Protein AF-A0A915N7Y7-F1 (afdb_monomer)

Sequence (225 aa):
VVFRNGDGALQLLPTLVDIVPEARLNLAIYHLKKNDTDAAFVLMKNIEPQSTYEYLLKAITFCIKGIEENSQDLLNAAAGFFKIVGESPAECDTIIGRQSMASAHFLRKQFDEVLVYLDSIRMELGVVFERLFQDVIFLEDYLIAAKAFDEMEKRENRINNQQNYNYSKPKCAACIGVVKMFTADKCSLDELREAMRILERDKSSEAREAIKTINKWAMEVNVYF

pLDDT: mean 73.89, std 15.68, range [34.69, 95.88]

InterPro domains:
  IPR030511 Tetratricopeptide repeat protein 26 [PTHR14781] (1-123)

Secondary structure (DSSP, 8-state):
---STTTTHHHHHHHHTTT-HHHHHHHHHHHHHTT-HHHHHHHHHT----SHHHHHHHHHHHHHHHHHTT-HHHHHHHHHHHHHHHH-TTTTTSHHHHHHHHHHHHHTT-HHHHHHHHHHTGGGHHHHHHHHHHHT-SS--HHHHHHHHHHHHHHHHHHT-S----THHHHHHHHHHHHHHHHTT-S-HHHHHHHHHHHHH--SHHHHHHHHHHHHHHHHTT---

Structure (mmCIF, N/CA/C/O backbone):
data_AF-A0A915N7Y7-F1
#
_entry.id   AF-A0A915N7Y7-F1
#
loop_
_atom_site.group_PDB
_atom_site.id
_atom_site.type_symbol
_atom_site.label_atom_id
_atom_site.label_alt_id
_atom_site.label_comp_id
_atom_site.label_asym_id
_atom_site.label_entity_id
_atom_site.label_seq_id
_atom_site.pdbx_PDB_ins_code
_atom_site.Cartn_x
_atom_site.Cartn_y
_atom_site.Cartn_z
_atom_site.occupancy
_atom_site.B_iso_or_equiv
_atom_site.auth_seq_id
_atom_site.auth_comp_id
_atom_site.auth_asym_id
_atom_site.auth_atom_id
_atom_site.pdbx_PDB_model_num
ATOM 1 N N . VAL A 1 1 ? -18.376 12.768 -23.730 1.00 38.03 1 VAL A N 1
ATOM 2 C CA . VAL A 1 1 ? -18.818 11.358 -23.609 1.00 38.03 1 VAL A CA 1
ATOM 3 C C . VAL A 1 1 ? -17.643 10.469 -23.982 1.00 38.03 1 VAL A C 1
ATOM 5 O O . VAL A 1 1 ? -17.497 10.140 -25.146 1.00 38.03 1 VAL A O 1
ATOM 8 N N . VAL A 1 2 ? -16.744 10.182 -23.038 1.00 39.09 2 VAL A N 1
ATOM 9 C CA . VAL A 1 2 ? -15.564 9.330 -23.261 1.00 39.09 2 VAL A CA 1
ATOM 10 C C . VAL A 1 2 ? -15.329 8.564 -21.952 1.00 39.09 2 VAL A C 1
ATOM 12 O O . VAL A 1 2 ? -15.013 9.169 -20.935 1.00 39.09 2 VAL A O 1
ATOM 15 N N . PHE A 1 3 ? -15.627 7.262 -21.998 1.00 45.28 3 PHE A N 1
ATOM 16 C CA . PHE A 1 3 ? -15.502 6.228 -20.956 1.00 45.28 3 PHE A CA 1
ATOM 17 C C . PHE A 1 3 ? -16.332 6.408 -19.670 1.00 45.28 3 PHE A C 1
ATOM 19 O O . PHE A 1 3 ? -15.864 6.903 -18.650 1.00 45.28 3 PHE A O 1
ATOM 26 N N . ARG A 1 4 ? -17.567 5.884 -19.676 1.00 44.09 4 ARG A N 1
ATOM 27 C CA . ARG A 1 4 ? -18.253 5.509 -18.427 1.00 44.09 4 ARG A CA 1
ATOM 28 C C . ARG A 1 4 ? -17.423 4.415 -17.738 1.00 44.09 4 ARG A C 1
ATOM 30 O O . ARG A 1 4 ? -17.229 3.359 -18.327 1.00 44.09 4 ARG A O 1
ATOM 37 N N . ASN A 1 5 ? -16.909 4.690 -16.538 1.00 52.25 5 ASN A N 1
ATOM 38 C CA . ASN A 1 5 ? -16.258 3.733 -15.624 1.00 52.25 5 ASN A CA 1
ATOM 39 C C . ASN A 1 5 ? -15.131 2.849 -16.201 1.00 52.25 5 ASN A C 1
ATOM 41 O O . ASN A 1 5 ? -14.826 1.798 -15.639 1.00 52.25 5 ASN A O 1
ATOM 45 N N . GLY A 1 6 ? -14.483 3.275 -17.290 1.00 57.66 6 GLY A N 1
ATOM 46 C CA . GLY A 1 6 ? -13.366 2.545 -17.895 1.00 57.66 6 GLY A CA 1
ATOM 47 C C . GLY A 1 6 ? -13.753 1.295 -18.694 1.00 57.66 6 GLY A C 1
ATOM 48 O O . GLY A 1 6 ? -12.859 0.635 -19.201 1.00 57.66 6 GLY A O 1
ATOM 49 N N . ASP A 1 7 ? -15.037 0.978 -18.886 1.00 61.03 7 ASP A N 1
ATOM 50 C CA . ASP A 1 7 ? -15.458 -0.271 -19.559 1.00 61.03 7 ASP A CA 1
ATOM 51 C C . ASP A 1 7 ? -15.037 -0.342 -21.041 1.00 61.03 7 ASP A C 1
ATOM 53 O O . ASP A 1 7 ? -14.861 -1.421 -21.603 1.00 61.03 7 ASP A O 1
ATOM 57 N N . GLY A 1 8 ? -14.795 0.807 -21.681 1.00 60.31 8 GLY A N 1
ATOM 58 C CA . GLY A 1 8 ? -14.217 0.857 -23.029 1.00 60.31 8 GLY A CA 1
ATOM 59 C C . GLY A 1 8 ? -12.718 0.532 -23.083 1.00 60.31 8 GLY A C 1
ATOM 60 O O . GLY A 1 8 ? -12.195 0.290 -24.166 1.00 60.31 8 GLY A O 1
ATOM 61 N N . ALA A 1 9 ? -12.020 0.492 -21.942 1.00 61.56 9 ALA A N 1
ATOM 62 C CA . ALA A 1 9 ? -10.594 0.179 -21.886 1.00 61.56 9 ALA A CA 1
ATOM 63 C C . ALA A 1 9 ? -10.310 -1.261 -22.341 1.00 61.56 9 ALA A C 1
ATOM 65 O O . ALA A 1 9 ? -9.345 -1.492 -23.065 1.00 61.56 9 ALA A O 1
ATOM 66 N N . LEU A 1 10 ? -11.197 -2.208 -22.015 1.00 70.62 10 LEU A N 1
ATOM 67 C CA . LEU A 1 10 ? -11.081 -3.615 -22.420 1.00 70.62 10 LEU A CA 1
ATOM 68 C C . LEU A 1 10 ? -11.260 -3.838 -23.929 1.00 70.62 10 LEU A C 1
ATOM 70 O O . LEU A 1 10 ? -10.835 -4.865 -24.445 1.00 70.62 10 LEU A O 1
ATOM 74 N N . GLN A 1 11 ? -11.852 -2.884 -24.653 1.00 72.69 11 GLN A N 1
ATOM 75 C CA . GLN A 1 11 ? -12.000 -2.980 -26.110 1.00 72.69 11 GLN A CA 1
ATOM 76 C C . GLN A 1 11 ? -10.703 -2.637 -26.852 1.00 72.69 11 GLN A C 1
ATOM 78 O O . GLN A 1 11 ? -10.534 -3.049 -27.996 1.00 72.69 11 GLN A O 1
ATOM 83 N N . LEU A 1 12 ? -9.801 -1.878 -26.216 1.00 70.38 12 LEU A N 1
ATOM 84 C CA . LEU A 1 12 ? -8.624 -1.308 -26.870 1.00 70.38 12 LEU A CA 1
ATOM 85 C C . LEU A 1 12 ? -7.315 -1.764 -26.221 1.00 70.38 12 LEU A C 1
ATOM 87 O O . LEU A 1 12 ? -6.434 -2.269 -26.915 1.00 70.38 12 LEU A O 1
ATOM 91 N N . LEU A 1 13 ? -7.182 -1.613 -24.900 1.00 72.75 13 LEU A N 1
ATOM 92 C CA . LEU A 1 13 ? -5.916 -1.827 -24.198 1.00 72.75 13 LEU A CA 1
ATOM 93 C C . LEU A 1 13 ? -5.336 -3.232 -24.396 1.00 72.75 13 LEU A C 1
ATOM 95 O O . LEU A 1 13 ? -4.146 -3.284 -24.689 1.00 72.75 13 LEU A O 1
ATOM 99 N N . PRO A 1 14 ? -6.111 -4.341 -24.345 1.00 77.81 14 PRO A N 1
ATOM 100 C CA . PRO A 1 14 ? -5.559 -5.680 -24.565 1.00 77.81 14 PRO A CA 1
ATOM 101 C C . PRO A 1 14 ? -4.824 -5.827 -25.902 1.00 77.81 14 PRO A C 1
ATOM 103 O O . PRO A 1 14 ? -3.785 -6.473 -25.962 1.00 77.81 14 PRO A O 1
ATOM 106 N N . THR A 1 15 ? -5.315 -5.175 -26.961 1.00 78.25 15 THR A N 1
ATOM 107 C CA . THR A 1 15 ? -4.684 -5.226 -28.294 1.00 78.25 15 THR A CA 1
ATOM 108 C C . THR A 1 15 ? -3.407 -4.391 -28.397 1.00 78.25 15 THR A C 1
ATOM 110 O O . THR A 1 15 ? -2.626 -4.576 -29.325 1.00 78.25 15 THR A O 1
ATOM 113 N N . LEU A 1 16 ? -3.184 -3.479 -27.446 1.00 75.62 16 LEU A N 1
ATOM 114 C CA . LEU A 1 16 ? -2.050 -2.558 -27.429 1.00 75.62 16 LEU A CA 1
ATOM 115 C C . LEU A 1 16 ? -0.957 -2.964 -26.430 1.00 75.62 16 LEU A C 1
ATOM 117 O O . LEU A 1 16 ? 0.114 -2.368 -26.463 1.00 75.62 16 LEU A O 1
ATOM 121 N N . VAL A 1 17 ? -1.196 -3.964 -25.570 1.00 75.56 17 VAL A N 1
ATOM 122 C CA . VAL A 1 17 ? -0.272 -4.393 -24.496 1.00 75.56 17 VAL A CA 1
ATOM 123 C C . VAL A 1 17 ? 1.130 -4.741 -25.007 1.00 75.56 17 VAL A C 1
ATOM 125 O O . VAL A 1 17 ? 2.106 -4.486 -24.303 1.00 75.56 17 VAL A O 1
ATOM 128 N N . ASP A 1 18 ? 1.234 -5.301 -26.213 1.00 74.62 18 ASP A N 1
ATOM 129 C CA . ASP A 1 18 ? 2.511 -5.694 -26.830 1.00 74.62 18 ASP A CA 1
ATOM 130 C C . ASP A 1 18 ? 3.029 -4.670 -27.852 1.00 74.62 18 ASP A C 1
ATOM 132 O O . ASP A 1 18 ? 4.076 -4.869 -28.464 1.00 74.62 18 ASP A O 1
ATOM 136 N N . ILE A 1 19 ? 2.298 -3.567 -28.037 1.00 73.12 19 ILE A N 1
ATOM 137 C CA . ILE A 1 19 ? 2.634 -2.492 -28.979 1.00 73.12 19 ILE A CA 1
ATOM 138 C C . ILE A 1 19 ? 3.151 -1.264 -28.225 1.00 73.12 19 ILE A C 1
ATOM 140 O O . ILE A 1 19 ? 4.111 -0.632 -28.658 1.00 73.12 19 ILE A O 1
ATOM 144 N N . VAL A 1 20 ? 2.511 -0.920 -27.103 1.00 73.19 20 VAL A N 1
ATOM 145 C CA . VAL A 1 20 ? 2.774 0.290 -26.320 1.00 73.19 20 VAL A CA 1
ATOM 146 C C . VAL A 1 20 ? 2.865 -0.088 -24.834 1.00 73.19 20 VAL A C 1
ATOM 148 O O . VAL A 1 20 ? 1.857 -0.525 -24.269 1.00 73.19 20 VAL A O 1
ATOM 151 N N . PRO A 1 21 ? 4.028 0.080 -24.173 1.00 65.94 21 PRO A N 1
ATOM 152 C CA . PRO A 1 21 ? 4.221 -0.287 -22.764 1.00 65.94 21 PRO A CA 1
ATOM 153 C C . PRO A 1 21 ? 3.163 0.301 -21.816 1.00 65.94 21 PRO A C 1
ATOM 155 O O . PRO A 1 21 ? 2.655 -0.384 -20.926 1.00 65.94 21 PRO A O 1
ATOM 158 N N . GLU A 1 22 ? 2.745 1.545 -22.057 1.00 71.94 22 GLU A N 1
ATOM 159 C CA . GLU A 1 22 ? 1.752 2.274 -21.267 1.00 71.94 22 GLU A CA 1
ATOM 160 C C . GLU A 1 22 ? 0.369 1.611 -21.290 1.00 71.94 22 GLU A C 1
ATOM 162 O O . GLU A 1 22 ? -0.393 1.730 -20.327 1.00 71.94 22 GLU A O 1
ATOM 167 N N . ALA A 1 23 ? 0.026 0.881 -22.358 1.00 76.81 23 ALA A N 1
ATOM 168 C CA . ALA A 1 23 ? -1.247 0.171 -22.441 1.00 76.81 23 ALA A CA 1
ATOM 169 C C . ALA A 1 23 ? -1.335 -0.944 -21.394 1.00 76.81 23 ALA A C 1
ATOM 171 O O . ALA A 1 23 ? -2.390 -1.135 -20.786 1.00 76.81 23 ALA A O 1
ATOM 172 N N . ARG A 1 24 ? -0.216 -1.631 -21.130 1.00 83.38 24 ARG A N 1
ATOM 173 C CA . ARG A 1 24 ? -0.126 -2.672 -20.102 1.00 83.38 24 ARG A CA 1
ATOM 174 C C . ARG A 1 24 ? -0.302 -2.094 -18.704 1.00 83.38 24 ARG A C 1
ATOM 176 O O . ARG A 1 24 ? -1.080 -2.634 -17.924 1.00 83.38 24 ARG A O 1
ATOM 183 N N . LEU A 1 25 ? 0.374 -0.982 -18.409 1.00 77.31 25 LEU A N 1
ATOM 184 C CA . LEU A 1 25 ? 0.281 -0.318 -17.105 1.00 77.31 25 LEU A CA 1
ATOM 185 C C . LEU A 1 25 ? -1.136 0.181 -16.843 1.00 77.31 25 LEU A C 1
ATOM 187 O O . LEU A 1 25 ? -1.708 -0.100 -15.794 1.00 77.31 25 LEU A O 1
ATOM 191 N N . ASN A 1 26 ? -1.741 0.839 -17.830 1.00 78.12 26 ASN A N 1
ATOM 192 C CA . ASN A 1 26 ? -3.117 1.313 -17.724 1.00 78.12 26 ASN A CA 1
ATOM 193 C C . ASN A 1 26 ? -4.116 0.162 -17.551 1.00 78.12 26 ASN A C 1
ATOM 195 O O . ASN A 1 26 ? -5.086 0.305 -16.806 1.00 78.12 26 ASN A O 1
ATOM 199 N N . LEU A 1 27 ? -3.879 -0.982 -18.198 1.00 79.56 27 LEU A N 1
ATOM 200 C CA . LEU A 1 27 ? -4.723 -2.163 -18.049 1.00 79.56 27 LEU A CA 1
ATOM 201 C C . LEU A 1 27 ? -4.562 -2.809 -16.667 1.00 79.56 27 LEU A C 1
ATOM 203 O O . LEU A 1 27 ? -5.559 -3.127 -16.026 1.00 79.56 27 LEU A O 1
ATOM 207 N N . ALA A 1 28 ? -3.334 -2.935 -16.163 1.00 77.88 28 ALA A N 1
ATOM 208 C CA . ALA A 1 28 ? -3.085 -3.429 -14.811 1.00 77.88 28 ALA A CA 1
ATOM 209 C C . ALA A 1 28 ? -3.737 -2.517 -13.757 1.00 77.88 28 ALA A C 1
ATOM 211 O O . ALA A 1 28 ? -4.456 -3.002 -12.889 1.00 77.88 28 ALA A O 1
ATOM 212 N N . ILE A 1 29 ? -3.595 -1.195 -13.893 1.00 73.50 29 ILE A N 1
ATOM 213 C CA . ILE A 1 29 ? -4.284 -0.196 -13.059 1.00 73.50 29 ILE A CA 1
ATOM 214 C C . ILE A 1 29 ? -5.807 -0.370 -13.125 1.00 73.50 29 ILE A C 1
ATOM 216 O O . ILE A 1 29 ? -6.482 -0.271 -12.100 1.00 73.50 29 ILE A O 1
ATOM 220 N N . TYR A 1 30 ? -6.367 -0.617 -14.313 1.00 77.31 30 TYR A N 1
ATOM 221 C CA . TYR A 1 30 ? -7.799 -0.874 -14.474 1.00 77.31 30 TYR A CA 1
ATOM 222 C C . TYR A 1 30 ? -8.250 -2.112 -13.686 1.00 77.31 30 TYR A C 1
ATOM 224 O O . TYR A 1 30 ? -9.233 -2.021 -12.951 1.00 77.31 30 TYR A O 1
ATOM 232 N N . HIS A 1 31 ? -7.521 -3.229 -13.787 1.00 78.31 31 HIS A N 1
ATOM 233 C CA . HIS A 1 31 ? -7.829 -4.455 -13.044 1.00 78.31 31 HIS A CA 1
ATOM 234 C C . HIS A 1 31 ? -7.712 -4.255 -11.528 1.00 78.31 31 HIS A C 1
ATOM 236 O O . HIS A 1 31 ? -8.639 -4.606 -10.799 1.00 78.31 31 HIS A O 1
ATOM 242 N N . LEU A 1 32 ? -6.655 -3.581 -11.057 1.00 68.62 32 LEU A N 1
ATOM 243 C CA . LEU A 1 32 ? -6.502 -3.237 -9.638 1.00 68.62 32 LEU A CA 1
ATOM 244 C C . LEU A 1 32 ? -7.683 -2.408 -9.115 1.00 68.62 32 LEU A C 1
ATOM 246 O O . LEU A 1 32 ? -8.242 -2.724 -8.073 1.00 68.62 32 LEU A O 1
ATOM 250 N N . LYS A 1 33 ? -8.150 -1.404 -9.873 1.00 71.19 33 LYS A N 1
ATOM 251 C CA . LYS A 1 33 ? -9.325 -0.590 -9.493 1.00 71.19 33 LYS A CA 1
ATOM 252 C C . LYS A 1 33 ? -10.635 -1.379 -9.413 1.00 71.19 33 LYS A C 1
ATOM 254 O O . LYS A 1 33 ? -11.617 -0.869 -8.873 1.00 71.19 33 LYS A O 1
ATOM 259 N N . LYS A 1 34 ? -10.686 -2.575 -9.998 1.00 74.31 34 LYS A N 1
ATOM 260 C CA . LYS A 1 34 ? -11.841 -3.479 -9.977 1.00 74.31 34 LYS A CA 1
ATOM 261 C C . LYS A 1 34 ? -11.660 -4.636 -8.991 1.00 74.31 34 LYS A C 1
ATOM 263 O O . LYS A 1 34 ? -12.511 -5.520 -8.982 1.00 74.31 34 LYS A O 1
ATOM 268 N N . ASN A 1 35 ? -10.605 -4.612 -8.171 1.00 70.44 35 ASN A N 1
ATOM 269 C CA . ASN A 1 35 ? -10.201 -5.705 -7.282 1.00 70.44 35 ASN A CA 1
ATOM 270 C C . ASN A 1 35 ? -9.963 -7.034 -8.029 1.00 70.44 35 ASN A C 1
ATOM 272 O O . ASN A 1 35 ? -10.123 -8.109 -7.464 1.00 70.44 35 ASN A O 1
ATOM 276 N N . ASP A 1 36 ? -9.585 -6.966 -9.309 1.00 80.56 36 ASP A N 1
ATOM 277 C CA . ASP A 1 36 ? -9.181 -8.124 -10.113 1.00 80.56 36 ASP A CA 1
ATOM 278 C C . ASP A 1 36 ? -7.656 -8.287 -10.037 1.00 80.56 36 ASP A C 1
ATOM 280 O O . ASP A 1 36 ? -6.903 -8.008 -10.979 1.00 80.56 36 ASP A O 1
ATOM 284 N N . THR A 1 37 ? -7.184 -8.658 -8.847 1.00 81.00 37 THR A N 1
ATOM 285 C CA . THR A 1 37 ? -5.752 -8.736 -8.533 1.00 81.00 37 THR A CA 1
ATOM 286 C C . THR A 1 37 ? -5.039 -9.788 -9.377 1.00 81.00 37 THR A C 1
ATOM 288 O O . THR A 1 37 ? -3.903 -9.567 -9.798 1.00 81.00 37 THR A O 1
ATOM 291 N N . ASP A 1 38 ? -5.697 -10.908 -9.684 1.00 90.25 38 ASP A N 1
ATOM 292 C CA . ASP A 1 38 ? -5.129 -11.974 -10.511 1.00 90.25 38 ASP A CA 1
ATOM 293 C C . ASP A 1 38 ? -4.784 -11.482 -11.919 1.00 90.25 38 ASP A C 1
ATOM 295 O O . ASP A 1 38 ? -3.662 -11.697 -12.396 1.00 90.25 38 ASP A O 1
ATOM 299 N N . ALA A 1 39 ? -5.707 -10.773 -12.575 1.00 87.50 39 ALA A N 1
ATOM 300 C CA . ALA A 1 39 ? -5.458 -10.225 -13.903 1.00 87.50 39 ALA A CA 1
ATOM 301 C C . ALA A 1 39 ? -4.344 -9.169 -13.884 1.00 87.50 39 ALA A C 1
ATOM 303 O O . ALA A 1 39 ? -3.448 -9.193 -14.735 1.00 87.50 39 ALA A O 1
ATOM 304 N N . ALA A 1 40 ? -4.338 -8.282 -12.883 1.00 85.50 40 ALA A N 1
ATOM 305 C CA . ALA A 1 40 ? -3.264 -7.307 -12.708 1.00 85.50 40 ALA A CA 1
ATOM 306 C C . ALA A 1 40 ? -1.901 -7.986 -12.487 1.00 85.50 40 ALA A C 1
ATOM 308 O O . ALA A 1 40 ? -0.898 -7.606 -13.098 1.00 85.50 40 ALA A O 1
ATOM 309 N N . PHE A 1 41 ? -1.857 -9.034 -11.662 1.00 92.38 41 PHE A N 1
ATOM 310 C CA . PHE A 1 41 ? -0.637 -9.777 -11.368 1.00 92.38 41 PHE A CA 1
ATOM 311 C C . PHE A 1 41 ? -0.087 -10.490 -12.601 1.00 92.38 41 PHE A C 1
ATOM 313 O O . PHE A 1 41 ? 1.118 -10.437 -12.851 1.00 92.38 41 PHE A O 1
ATOM 320 N N . VAL A 1 42 ? -0.948 -11.095 -13.423 1.00 94.31 42 VAL A N 1
ATOM 321 C CA . VAL A 1 42 ? -0.538 -11.709 -14.696 1.00 94.31 42 VAL A CA 1
ATOM 322 C C . VAL A 1 42 ? 0.117 -10.689 -15.626 1.00 94.31 42 VAL A C 1
ATOM 324 O O . VAL A 1 42 ? 1.136 -11.014 -16.241 1.00 94.31 42 VAL A O 1
ATOM 327 N N . LEU A 1 43 ? -0.413 -9.465 -15.691 1.00 89.88 43 LEU A N 1
ATOM 328 C CA . LEU A 1 43 ? 0.154 -8.396 -16.515 1.00 89.88 43 LEU A CA 1
ATOM 329 C C . LEU A 1 43 ? 1.523 -7.935 -16.004 1.00 89.88 43 LEU A C 1
ATOM 331 O O . LEU A 1 43 ? 2.401 -7.657 -16.817 1.00 89.88 43 LEU A O 1
ATOM 335 N N . MET A 1 44 ? 1.728 -7.882 -14.683 1.00 91.94 44 MET A N 1
ATOM 336 C CA . MET A 1 44 ? 2.929 -7.286 -14.083 1.00 91.94 44 MET A CA 1
ATOM 337 C C . MET A 1 44 ? 4.050 -8.281 -13.743 1.00 91.94 44 MET A C 1
ATOM 339 O O . MET A 1 44 ? 5.219 -7.887 -13.698 1.00 91.94 44 MET A O 1
ATOM 343 N N . LYS A 1 45 ? 3.751 -9.567 -13.506 1.00 93.19 45 LYS A N 1
ATOM 344 C CA . LYS A 1 45 ? 4.725 -10.537 -12.960 1.00 93.19 45 LYS A CA 1
ATOM 345 C C . LYS A 1 45 ? 5.992 -10.695 -13.803 1.00 93.19 45 LYS A C 1
ATOM 347 O O . LYS A 1 45 ? 7.095 -10.698 -13.255 1.00 93.19 45 LYS A O 1
ATOM 352 N N . ASN A 1 46 ? 5.835 -10.726 -15.124 1.00 87.94 46 ASN A N 1
ATOM 353 C CA . ASN A 1 46 ? 6.915 -11.005 -16.073 1.00 87.94 46 ASN A CA 1
ATOM 354 C C . ASN A 1 46 ? 7.526 -9.740 -16.695 1.00 87.94 46 ASN A C 1
ATOM 356 O O . ASN A 1 46 ? 8.375 -9.851 -17.572 1.00 87.94 46 ASN A O 1
ATOM 360 N N . ILE A 1 47 ? 7.100 -8.544 -16.277 1.00 88.56 47 ILE A N 1
ATOM 361 C CA . ILE A 1 47 ? 7.697 -7.298 -16.771 1.00 88.56 47 ILE A CA 1
ATOM 362 C C . ILE A 1 47 ? 9.062 -7.104 -16.117 1.00 88.56 47 ILE A C 1
ATOM 364 O O . ILE A 1 47 ? 9.163 -7.214 -14.896 1.00 88.56 47 ILE A O 1
ATOM 368 N N . GLU A 1 48 ? 10.082 -6.760 -16.895 1.00 89.38 48 GLU A N 1
ATOM 369 C CA . GLU A 1 48 ? 11.328 -6.178 -16.388 1.00 89.38 48 GLU A CA 1
ATOM 370 C C . GLU A 1 48 ? 11.192 -4.649 -16.379 1.00 89.38 48 GLU A C 1
ATOM 372 O O . GLU A 1 48 ? 11.261 -4.045 -17.452 1.00 89.38 48 GLU A O 1
ATOM 377 N N . PRO A 1 49 ? 10.944 -4.015 -15.215 1.00 89.62 49 PRO A N 1
ATOM 378 C CA . PRO A 1 49 ? 10.582 -2.604 -15.176 1.00 89.62 49 PRO A CA 1
ATOM 379 C C . PRO A 1 49 ? 11.718 -1.695 -15.665 1.00 89.62 49 PRO A C 1
ATOM 381 O O . PRO A 1 49 ? 12.862 -1.840 -15.231 1.00 89.62 49 PRO A O 1
ATOM 384 N N . GLN A 1 50 ? 11.393 -0.731 -16.526 1.00 86.31 50 GLN A N 1
ATOM 385 C CA . GLN A 1 50 ? 12.338 0.247 -17.090 1.00 86.31 50 GLN A CA 1
ATOM 386 C C . GLN A 1 50 ? 12.117 1.674 -16.570 1.00 86.31 50 GLN A C 1
ATOM 388 O O . GLN A 1 50 ? 12.938 2.557 -16.808 1.00 86.31 50 GLN A O 1
ATOM 393 N N . SER A 1 51 ? 11.017 1.920 -15.854 1.00 84.00 51 SER A N 1
ATOM 394 C CA . SER A 1 51 ? 1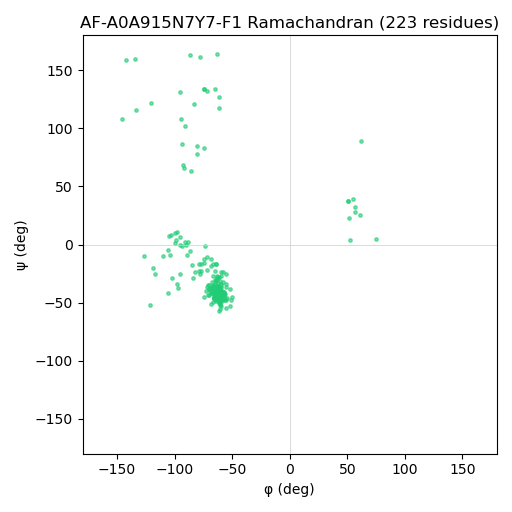0.687 3.233 -15.293 1.00 84.00 51 SER A CA 1
ATOM 395 C C . SER A 1 51 ? 10.228 3.141 -13.840 1.00 84.00 51 SER A C 1
ATOM 397 O O . SER A 1 51 ? 9.756 2.095 -13.389 1.00 84.00 51 SER A O 1
ATOM 399 N N . THR A 1 52 ? 10.313 4.260 -13.112 1.00 81.94 52 THR A N 1
ATOM 400 C CA . THR A 1 52 ? 9.815 4.386 -11.733 1.00 81.94 52 THR A CA 1
ATOM 401 C C . THR A 1 52 ? 8.371 3.891 -11.604 1.00 81.94 52 THR A C 1
ATOM 403 O O . THR A 1 52 ? 8.055 3.116 -10.704 1.00 81.94 52 THR A O 1
ATOM 406 N N . TYR A 1 53 ? 7.499 4.274 -12.540 1.00 80.69 53 TYR A N 1
ATOM 407 C CA . TYR A 1 53 ? 6.084 3.897 -12.520 1.00 80.69 53 TYR A CA 1
ATOM 408 C C . TYR A 1 53 ? 5.861 2.396 -12.730 1.00 80.69 53 TYR A C 1
ATOM 410 O O . TYR A 1 53 ? 4.977 1.816 -12.103 1.00 80.69 53 TYR A O 1
ATOM 418 N N . GLU A 1 54 ? 6.676 1.745 -13.561 1.00 85.25 54 GLU A N 1
ATOM 419 C CA . GLU A 1 54 ? 6.617 0.291 -13.740 1.00 85.25 54 GLU A CA 1
ATOM 420 C C . GLU A 1 54 ? 7.069 -0.450 -12.480 1.00 85.25 54 GLU A C 1
ATOM 422 O O . GLU A 1 54 ? 6.425 -1.422 -12.077 1.00 85.25 54 GLU A O 1
ATOM 427 N N . TYR A 1 55 ? 8.136 0.028 -11.828 1.00 89.19 55 TYR A N 1
ATOM 428 C CA . TYR A 1 55 ? 8.589 -0.527 -10.553 1.00 89.19 55 TYR A CA 1
ATOM 429 C C . TYR A 1 55 ? 7.525 -0.375 -9.470 1.00 89.19 55 TYR A C 1
ATOM 431 O O . TYR A 1 55 ? 7.230 -1.348 -8.778 1.00 89.19 55 TYR A O 1
ATOM 439 N N . LEU A 1 56 ? 6.918 0.807 -9.349 1.00 81.56 56 LEU A N 1
ATOM 440 C CA . LEU A 1 56 ? 5.854 1.071 -8.381 1.00 81.56 56 LEU A CA 1
ATOM 441 C C . LEU A 1 56 ? 4.633 0.192 -8.622 1.00 81.56 56 LEU A C 1
ATOM 443 O O . LEU A 1 56 ? 4.169 -0.476 -7.701 1.00 81.56 56 LEU A O 1
ATOM 447 N N . LEU A 1 57 ? 4.131 0.141 -9.857 1.00 82.88 57 LEU A N 1
ATOM 448 C CA . LEU A 1 57 ? 2.954 -0.661 -10.172 1.00 82.88 57 LEU A CA 1
ATOM 449 C C . LEU A 1 57 ? 3.222 -2.151 -9.941 1.00 82.88 57 LEU A C 1
ATOM 451 O O . LEU A 1 57 ? 2.355 -2.859 -9.426 1.00 82.88 57 LEU A O 1
ATOM 455 N N . LYS A 1 58 ? 4.434 -2.631 -10.250 1.00 91.00 58 LYS A N 1
ATOM 456 C CA . LYS A 1 58 ? 4.843 -4.005 -9.949 1.00 91.00 58 LYS A CA 1
ATOM 457 C C . LYS A 1 58 ? 4.928 -4.241 -8.440 1.00 91.00 58 LYS A C 1
ATOM 459 O O . LYS A 1 58 ? 4.388 -5.234 -7.965 1.00 91.00 58 LYS A O 1
ATOM 464 N N . ALA A 1 59 ? 5.536 -3.326 -7.685 1.00 87.00 59 ALA A N 1
ATOM 465 C CA . ALA A 1 59 ? 5.631 -3.402 -6.229 1.00 87.00 59 ALA A CA 1
ATOM 466 C C . ALA A 1 59 ? 4.248 -3.475 -5.571 1.00 87.00 59 ALA A C 1
ATOM 468 O O . ALA A 1 59 ? 4.003 -4.362 -4.757 1.00 87.00 59 ALA A O 1
ATOM 469 N N . ILE A 1 60 ? 3.332 -2.594 -5.980 1.00 81.12 60 ILE A N 1
ATOM 470 C CA . ILE A 1 60 ? 1.947 -2.568 -5.507 1.00 81.12 60 ILE A CA 1
ATOM 471 C C . ILE A 1 60 ? 1.271 -3.891 -5.851 1.00 81.12 60 ILE A C 1
ATOM 473 O O . ILE A 1 60 ? 0.835 -4.587 -4.948 1.00 81.12 60 ILE A O 1
ATOM 477 N N . THR A 1 61 ? 1.266 -4.304 -7.119 1.00 84.94 61 THR A N 1
ATOM 478 C CA . THR A 1 61 ? 0.587 -5.539 -7.547 1.00 84.94 61 THR A CA 1
ATOM 479 C C . THR A 1 61 ? 1.090 -6.775 -6.787 1.00 84.94 61 THR A C 1
ATOM 481 O O . THR A 1 61 ? 0.294 -7.610 -6.363 1.00 84.94 61 THR A O 1
ATOM 484 N N . PHE A 1 62 ? 2.404 -6.883 -6.557 1.00 90.44 62 PHE A N 1
ATOM 485 C CA . PHE A 1 62 ? 2.991 -7.967 -5.760 1.00 90.44 62 PHE A CA 1
ATOM 486 C C . PHE A 1 62 ? 2.625 -7.864 -4.277 1.00 90.44 62 PHE A C 1
ATOM 488 O O . PHE A 1 62 ? 2.398 -8.890 -3.644 1.00 90.44 62 PHE A O 1
ATOM 495 N N . CYS A 1 63 ? 2.553 -6.650 -3.727 1.00 81.69 63 CYS A N 1
ATOM 496 C CA . CYS A 1 63 ? 2.120 -6.414 -2.354 1.00 81.69 63 CYS A CA 1
ATOM 497 C C . CYS A 1 63 ? 0.685 -6.912 -2.149 1.00 81.69 63 CYS A C 1
ATOM 499 O O . CYS A 1 63 ? 0.454 -7.725 -1.261 1.00 81.69 63 CYS A O 1
ATOM 501 N N . ILE A 1 64 ? -0.245 -6.508 -3.025 1.00 76.50 64 ILE A N 1
ATOM 502 C CA . ILE A 1 64 ? -1.658 -6.926 -2.991 1.00 76.50 64 ILE A CA 1
ATOM 503 C C . ILE A 1 64 ? -1.759 -8.441 -3.018 1.00 76.50 64 ILE A C 1
ATOM 505 O O . ILE A 1 64 ? -2.322 -9.051 -2.113 1.00 76.50 64 ILE A O 1
ATOM 509 N N . LYS A 1 65 ? -1.140 -9.051 -4.033 1.00 83.50 65 LYS A N 1
ATOM 510 C CA . LYS A 1 65 ? -1.183 -10.496 -4.228 1.00 83.50 65 LYS A CA 1
ATOM 511 C C . LYS A 1 65 ? -0.555 -11.247 -3.052 1.00 83.50 65 LYS A C 1
ATOM 513 O O . LYS A 1 65 ? -1.066 -12.275 -2.623 1.00 83.50 65 LYS A O 1
ATOM 518 N N . GLY A 1 66 ? 0.528 -10.707 -2.494 1.00 79.00 66 GLY A N 1
ATOM 519 C CA . GLY A 1 66 ? 1.180 -11.243 -1.305 1.00 79.00 66 GLY A CA 1
ATOM 520 C C . GLY A 1 66 ? 0.320 -11.161 -0.047 1.00 79.00 66 GLY A C 1
ATOM 521 O O . GLY A 1 66 ? 0.363 -12.085 0.760 1.00 79.00 66 GLY A O 1
ATOM 522 N N . ILE A 1 67 ? -0.478 -10.103 0.117 1.00 72.69 67 ILE A N 1
ATOM 523 C CA . ILE A 1 67 ? -1.449 -9.989 1.214 1.00 72.69 67 ILE A CA 1
ATOM 524 C C . ILE A 1 67 ? -2.576 -11.012 1.021 1.00 72.69 67 ILE A C 1
ATOM 526 O O . ILE A 1 67 ? -2.834 -11.790 1.937 1.00 72.69 67 ILE A O 1
ATOM 530 N N . GLU A 1 68 ? -3.191 -11.056 -0.165 1.00 77.94 68 GLU A N 1
ATOM 531 C CA . GLU A 1 68 ? -4.302 -11.968 -0.486 1.00 77.94 68 GLU A CA 1
ATOM 532 C C . GLU A 1 68 ? -3.932 -13.443 -0.288 1.00 77.94 68 GLU A C 1
ATOM 534 O O . GLU A 1 68 ? -4.704 -14.216 0.276 1.00 77.94 68 GLU A O 1
ATOM 539 N N . GLU A 1 69 ? -2.735 -13.838 -0.722 1.00 84.25 69 GLU A N 1
ATOM 540 C CA . GLU A 1 69 ? -2.254 -15.219 -0.613 1.00 84.25 69 GLU A CA 1
ATOM 541 C C . GLU A 1 69 ? -1.504 -15.499 0.695 1.00 84.25 69 GLU A C 1
ATOM 543 O O . GLU A 1 69 ? -1.030 -16.616 0.911 1.00 84.25 69 GLU A O 1
ATOM 548 N N . ASN A 1 70 ? -1.357 -14.492 1.564 1.00 74.69 70 ASN A N 1
ATOM 549 C CA . ASN A 1 70 ? -0.499 -14.539 2.748 1.00 74.69 70 ASN A CA 1
ATOM 550 C C . ASN A 1 70 ? 0.938 -15.023 2.424 1.00 74.69 70 ASN A C 1
ATOM 552 O O . ASN A 1 70 ? 1.573 -15.758 3.187 1.00 74.69 70 ASN A O 1
ATOM 556 N N . SER A 1 71 ? 1.455 -14.617 1.261 1.00 86.44 71 SER A N 1
ATOM 557 C CA . SER A 1 71 ? 2.739 -15.044 0.706 1.00 86.44 71 SER A CA 1
ATOM 558 C C . SER A 1 71 ? 3.857 -14.073 1.076 1.00 86.44 71 SER A C 1
ATOM 560 O O . SER A 1 71 ? 3.972 -12.973 0.532 1.00 86.44 71 SER A O 1
ATOM 562 N N . GLN A 1 72 ? 4.738 -14.502 1.981 1.00 83.62 72 GLN A N 1
ATOM 563 C CA . GLN A 1 72 ? 5.902 -13.706 2.384 1.00 83.62 72 GLN A CA 1
ATOM 564 C C . GLN A 1 72 ? 6.884 -13.471 1.231 1.00 83.62 72 GLN A C 1
ATOM 566 O O . GLN A 1 72 ? 7.514 -12.419 1.181 1.00 83.62 72 GLN A O 1
ATOM 571 N N . ASP A 1 73 ? 6.989 -14.400 0.281 1.00 95.50 73 ASP A N 1
ATOM 572 C CA . ASP A 1 73 ? 7.883 -14.253 -0.870 1.00 95.50 73 ASP A CA 1
ATOM 573 C C . ASP A 1 73 ? 7.441 -13.101 -1.778 1.00 95.50 73 ASP A C 1
ATOM 575 O O . ASP A 1 73 ? 8.264 -12.284 -2.196 1.00 95.50 73 ASP A O 1
ATOM 579 N N . LEU A 1 74 ? 6.131 -12.976 -2.018 1.00 88.62 74 LEU A N 1
ATOM 580 C CA . LEU A 1 74 ? 5.567 -11.866 -2.786 1.00 88.62 74 LEU A CA 1
ATOM 581 C C . LEU A 1 74 ? 5.726 -10.528 -2.057 1.00 88.62 74 LEU A C 1
ATOM 583 O O . LEU A 1 74 ? 6.102 -9.537 -2.682 1.00 88.62 74 LEU A O 1
ATOM 587 N N . LEU A 1 75 ? 5.525 -10.502 -0.735 1.00 78.94 75 LEU A N 1
ATOM 588 C CA . LEU A 1 75 ? 5.741 -9.300 0.080 1.00 78.94 75 LEU A CA 1
ATOM 589 C C . LEU A 1 75 ? 7.216 -8.876 0.094 1.00 78.94 75 LEU A C 1
ATOM 591 O O . LEU A 1 75 ? 7.526 -7.690 -0.026 1.00 78.94 75 LEU A O 1
ATOM 595 N N . ASN A 1 76 ? 8.139 -9.836 0.174 1.00 90.25 76 ASN A N 1
ATOM 596 C CA . ASN A 1 76 ? 9.575 -9.579 0.097 1.00 90.25 76 ASN A CA 1
ATOM 597 C C . ASN A 1 76 ? 9.983 -9.051 -1.285 1.00 90.25 76 ASN A C 1
ATOM 599 O O . ASN A 1 76 ? 10.780 -8.113 -1.371 1.00 90.25 76 ASN A O 1
ATOM 603 N N . ALA A 1 77 ? 9.415 -9.606 -2.360 1.00 95.69 77 ALA A N 1
ATOM 604 C CA . ALA A 1 77 ? 9.624 -9.116 -3.720 1.00 95.69 77 ALA A CA 1
ATOM 605 C C . ALA A 1 77 ? 9.08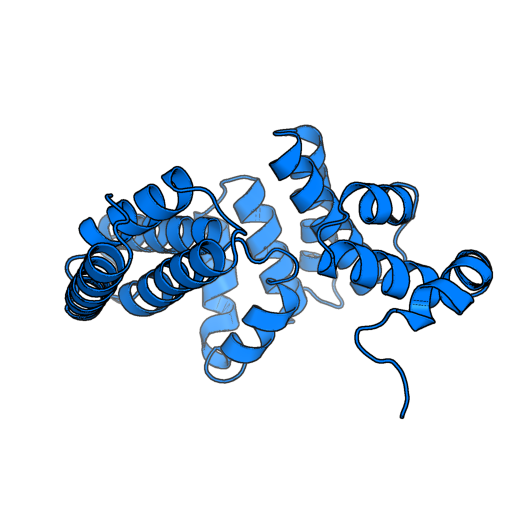6 -7.686 -3.894 1.00 95.69 77 ALA A C 1
ATOM 607 O O . ALA A 1 77 ? 9.808 -6.815 -4.380 1.00 95.69 77 ALA A O 1
ATOM 608 N N . ALA A 1 78 ? 7.869 -7.409 -3.414 1.00 88.44 78 ALA A N 1
ATOM 609 C CA . ALA A 1 78 ? 7.282 -6.070 -3.403 1.00 88.44 78 ALA A CA 1
ATOM 610 C C . ALA A 1 78 ? 8.177 -5.065 -2.666 1.00 88.44 78 ALA A C 1
ATOM 612 O O . ALA A 1 78 ? 8.509 -4.004 -3.197 1.00 88.44 78 ALA A O 1
ATOM 613 N N . ALA A 1 79 ? 8.654 -5.434 -1.476 1.00 87.31 79 ALA A N 1
ATOM 614 C CA . ALA A 1 79 ? 9.586 -4.625 -0.702 1.00 87.31 79 ALA A CA 1
ATOM 615 C C . ALA A 1 79 ? 10.925 -4.405 -1.428 1.00 87.31 79 ALA A C 1
ATOM 617 O O . ALA A 1 79 ? 11.611 -3.412 -1.181 1.00 87.31 79 ALA A O 1
ATOM 618 N N . GLY A 1 80 ? 11.346 -5.339 -2.285 1.00 95.88 80 GLY A N 1
ATOM 619 C CA . GLY A 1 80 ? 12.499 -5.196 -3.176 1.00 95.88 80 GLY A CA 1
ATOM 620 C C . GLY A 1 80 ? 12.269 -4.136 -4.251 1.00 95.88 80 GLY A C 1
ATOM 621 O O . GLY A 1 80 ? 13.087 -3.233 -4.394 1.00 95.88 80 GLY A O 1
ATOM 622 N N . PHE A 1 81 ? 11.134 -4.187 -4.947 1.00 94.75 81 PHE A N 1
ATOM 623 C CA . PHE A 1 81 ? 10.797 -3.209 -5.988 1.00 94.75 81 PHE A CA 1
ATOM 624 C C . PHE A 1 81 ? 10.632 -1.790 -5.434 1.00 94.75 81 PHE A C 1
ATOM 626 O O . PHE A 1 81 ? 11.187 -0.846 -5.991 1.00 94.75 81 PHE A O 1
ATOM 633 N N . PHE A 1 82 ? 9.956 -1.639 -4.295 1.00 89.25 82 PHE A N 1
ATOM 634 C CA . PHE A 1 82 ? 9.865 -0.356 -3.598 1.00 89.25 82 PHE A CA 1
ATOM 635 C C . PHE A 1 82 ? 11.240 0.194 -3.199 1.00 89.25 82 PHE A C 1
ATOM 637 O O . PHE A 1 82 ? 11.504 1.387 -3.338 1.00 89.25 82 PHE A O 1
ATOM 644 N N . LYS A 1 83 ? 12.139 -0.685 -2.747 1.00 94.81 83 LYS A N 1
ATOM 645 C CA . LYS A 1 83 ? 13.500 -0.299 -2.379 1.00 94.81 83 LYS A CA 1
ATOM 646 C C . LYS A 1 83 ? 14.286 0.229 -3.584 1.00 94.81 83 LYS A C 1
ATOM 648 O O . LYS A 1 83 ? 14.938 1.255 -3.459 1.00 94.81 83 LYS A O 1
ATOM 653 N N . ILE A 1 84 ? 14.170 -0.416 -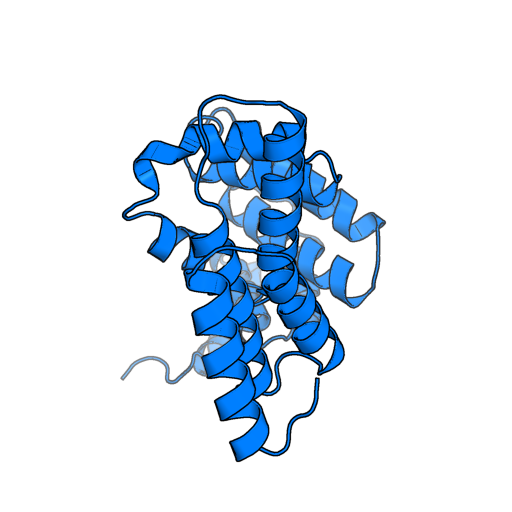4.748 1.00 95.62 84 ILE A N 1
ATOM 654 C CA . ILE A 1 84 ? 14.819 0.043 -5.990 1.00 95.62 84 ILE A CA 1
ATOM 655 C C . ILE A 1 84 ? 14.404 1.480 -6.331 1.00 95.62 84 ILE A C 1
ATOM 657 O O . ILE A 1 84 ? 15.253 2.295 -6.682 1.00 95.62 84 ILE A O 1
ATOM 661 N N . VAL A 1 85 ? 13.116 1.812 -6.192 1.00 91.38 85 VAL A N 1
ATOM 662 C CA . VAL A 1 85 ? 12.631 3.184 -6.410 1.00 91.38 85 VAL A CA 1
ATOM 663 C C . VAL A 1 85 ? 13.196 4.140 -5.361 1.00 91.38 85 VAL A C 1
ATOM 665 O O . VAL A 1 85 ? 13.693 5.204 -5.715 1.00 91.38 85 VAL A O 1
ATOM 668 N N . GLY A 1 86 ? 13.161 3.762 -4.082 1.00 89.75 86 GLY A N 1
ATOM 669 C CA . GLY A 1 86 ? 13.657 4.606 -2.992 1.00 89.75 86 GLY A CA 1
ATOM 670 C C . GLY A 1 86 ? 15.162 4.881 -3.034 1.00 89.75 86 GLY A C 1
ATOM 671 O O . GLY A 1 86 ? 15.596 5.954 -2.627 1.00 89.75 86 GLY A O 1
ATOM 672 N N . GLU A 1 87 ? 15.956 3.945 -3.556 1.00 94.06 87 GLU A N 1
ATOM 673 C CA . GLU A 1 87 ? 17.409 4.085 -3.726 1.00 94.06 87 GLU A CA 1
ATOM 674 C C . GLU A 1 87 ? 17.808 4.707 -5.072 1.00 94.06 87 GLU A C 1
ATOM 676 O O . GLU A 1 87 ? 18.982 5.022 -5.278 1.00 94.06 87 GLU A O 1
ATOM 681 N N . SER A 1 88 ? 16.860 4.889 -5.998 1.00 93.44 88 SER A N 1
ATOM 682 C CA . SER A 1 88 ? 17.140 5.477 -7.307 1.00 93.44 88 SER A CA 1
ATOM 683 C C . SER A 1 88 ? 17.675 6.903 -7.144 1.00 93.44 88 SER A C 1
ATOM 685 O O . SER A 1 88 ? 16.983 7.731 -6.551 1.00 93.44 88 SER A O 1
ATOM 687 N N . PRO A 1 89 ? 18.835 7.256 -7.731 1.00 90.25 89 PRO A N 1
ATOM 688 C CA . PRO A 1 89 ? 19.372 8.617 -7.657 1.00 90.25 89 PRO A CA 1
ATOM 689 C C . PRO A 1 89 ? 18.430 9.691 -8.217 1.00 90.25 89 PRO A C 1
ATOM 691 O O . PRO A 1 89 ? 18.547 10.859 -7.864 1.00 90.25 89 PRO A O 1
ATOM 694 N N . ALA A 1 90 ? 17.512 9.306 -9.109 1.00 87.44 90 ALA A N 1
ATOM 695 C CA . ALA A 1 90 ? 16.518 10.213 -9.672 1.00 87.44 90 ALA A CA 1
ATOM 696 C C . ALA A 1 90 ? 15.349 10.489 -8.712 1.00 87.44 90 ALA A C 1
ATOM 698 O O . ALA A 1 90 ? 14.711 11.532 -8.819 1.00 87.44 90 ALA A O 1
ATOM 699 N N . GLU A 1 91 ? 15.066 9.567 -7.788 1.00 81.56 91 GLU A N 1
ATOM 700 C CA . GLU A 1 91 ? 13.851 9.583 -6.969 1.00 81.56 91 GLU A CA 1
ATOM 701 C C . GLU A 1 91 ? 14.139 9.698 -5.467 1.00 81.56 91 GLU A C 1
ATOM 703 O O . GLU A 1 91 ? 13.247 10.105 -4.730 1.00 81.56 91 GLU A O 1
ATOM 708 N N . CYS A 1 92 ? 15.344 9.373 -4.985 1.00 84.69 92 CYS A N 1
ATOM 709 C CA . CYS A 1 92 ? 15.656 9.214 -3.558 1.00 84.69 92 CYS A CA 1
ATOM 710 C C . CYS A 1 92 ? 15.380 10.463 -2.709 1.00 84.69 92 CYS A C 1
ATOM 712 O O . CYS A 1 92 ? 14.986 10.350 -1.548 1.00 84.69 92 CYS A O 1
ATOM 714 N N . ASP A 1 93 ? 15.539 11.651 -3.294 1.00 83.31 93 ASP A N 1
ATOM 715 C CA . ASP A 1 93 ? 15.239 12.927 -2.641 1.00 83.31 93 ASP A CA 1
ATOM 716 C C . ASP A 1 93 ? 13.831 13.453 -2.921 1.00 83.31 93 ASP A C 1
ATOM 718 O O . ASP A 1 93 ? 13.428 14.469 -2.358 1.00 83.31 93 ASP A O 1
ATOM 722 N N . THR A 1 94 ? 13.054 12.742 -3.731 1.00 81.62 94 THR A N 1
ATOM 723 C CA . THR A 1 94 ? 11.663 13.079 -4.013 1.00 81.62 94 THR A CA 1
ATOM 724 C C . THR A 1 94 ? 10.725 12.470 -2.977 1.00 81.62 94 THR A C 1
ATOM 726 O O . THR A 1 94 ? 11.039 11.508 -2.268 1.00 81.62 94 THR A O 1
ATOM 729 N N . ILE A 1 95 ? 9.508 13.003 -2.955 1.00 74.44 95 ILE A N 1
ATOM 730 C CA . ILE A 1 95 ? 8.373 12.433 -2.237 1.00 74.44 95 ILE A CA 1
ATOM 731 C C . ILE A 1 95 ? 8.190 10.944 -2.586 1.00 74.44 95 ILE A C 1
ATOM 733 O O . ILE A 1 95 ? 8.055 10.115 -1.686 1.00 74.44 95 ILE A O 1
ATOM 737 N N . ILE A 1 96 ? 8.217 10.602 -3.879 1.00 76.00 96 ILE A N 1
ATOM 738 C CA . ILE A 1 96 ? 7.940 9.251 -4.387 1.00 76.00 96 ILE A CA 1
ATOM 739 C C . ILE A 1 96 ? 9.003 8.261 -3.906 1.00 76.00 96 ILE A C 1
ATOM 741 O O . ILE A 1 96 ? 8.664 7.178 -3.420 1.00 76.00 96 ILE A O 1
ATOM 745 N N . GLY A 1 97 ? 10.285 8.620 -3.990 1.00 81.38 97 GLY A N 1
ATOM 746 C CA . GLY A 1 97 ? 11.366 7.756 -3.515 1.00 81.38 97 GLY A CA 1
ATOM 747 C C . GLY A 1 97 ? 11.302 7.539 -2.007 1.00 81.38 97 GLY A C 1
ATOM 748 O O . GLY A 1 97 ? 11.337 6.397 -1.548 1.00 81.38 97 GLY A O 1
ATOM 749 N N . ARG A 1 98 ? 11.103 8.606 -1.224 1.00 80.88 98 ARG A N 1
ATOM 750 C CA . ARG A 1 98 ? 10.994 8.514 0.244 1.00 80.88 98 ARG A CA 1
ATOM 751 C C . ARG A 1 98 ? 9.786 7.677 0.677 1.00 80.88 98 ARG A C 1
ATOM 753 O O . ARG A 1 98 ? 9.901 6.866 1.593 1.00 80.88 98 ARG A O 1
ATOM 760 N N . GLN A 1 99 ? 8.655 7.795 -0.017 1.00 73.81 99 GLN A N 1
ATOM 761 C CA . GLN A 1 99 ? 7.478 6.946 0.204 1.00 73.81 99 GLN A CA 1
ATOM 762 C C . GLN A 1 99 ? 7.734 5.490 -0.149 1.00 73.81 99 GLN A C 1
ATOM 764 O O . GLN A 1 99 ? 7.410 4.608 0.640 1.00 73.81 99 GLN A O 1
ATOM 769 N N . SER A 1 100 ? 8.350 5.239 -1.302 1.00 81.06 100 SER A N 1
ATOM 770 C CA . SER A 1 100 ? 8.712 3.886 -1.719 1.00 81.06 100 SER A CA 1
ATOM 771 C C . SER A 1 100 ? 9.611 3.239 -0.674 1.00 81.06 100 SER A C 1
ATOM 773 O O . SER A 1 100 ? 9.397 2.097 -0.275 1.00 81.06 100 SER A O 1
ATOM 775 N N . MET A 1 101 ? 10.558 3.999 -0.132 1.00 86.88 101 MET A N 1
ATOM 776 C CA . MET A 1 101 ? 11.453 3.497 0.895 1.00 86.88 101 MET A CA 1
ATOM 777 C C . MET A 1 101 ? 10.729 3.235 2.225 1.00 86.88 101 MET A C 1
ATOM 779 O O . MET A 1 101 ? 10.913 2.178 2.834 1.00 86.88 101 MET A O 1
ATOM 783 N N . ALA A 1 102 ? 9.801 4.107 2.624 1.00 75.69 102 ALA A N 1
ATOM 784 C CA . ALA A 1 102 ? 8.903 3.836 3.744 1.00 75.69 102 ALA A CA 1
ATOM 785 C C . ALA A 1 102 ? 8.088 2.542 3.525 1.00 75.69 102 ALA A C 1
ATOM 787 O O . ALA A 1 102 ? 8.068 1.679 4.399 1.00 75.69 102 ALA A O 1
ATOM 788 N N . SER A 1 103 ? 7.487 2.334 2.349 1.00 74.88 103 SER A N 1
ATOM 789 C CA . SER A 1 103 ? 6.734 1.112 2.020 1.00 74.88 103 SER A CA 1
ATOM 790 C C . SER A 1 103 ? 7.608 -0.146 2.055 1.00 74.88 103 SER A C 1
ATOM 792 O O . SER A 1 103 ? 7.210 -1.175 2.603 1.00 74.88 103 SER A O 1
ATOM 794 N N . ALA A 1 104 ? 8.831 -0.072 1.532 1.00 82.00 104 ALA A N 1
ATOM 795 C CA . ALA A 1 104 ? 9.792 -1.169 1.561 1.00 82.00 104 ALA A CA 1
ATOM 796 C C . ALA A 1 104 ? 10.222 -1.558 2.983 1.00 82.00 104 ALA A C 1
ATOM 798 O O . ALA A 1 104 ? 10.357 -2.749 3.276 1.00 82.00 104 ALA A O 1
ATOM 799 N N . HIS A 1 105 ? 10.454 -0.582 3.862 1.00 74.31 105 HIS A N 1
ATOM 800 C CA . HIS A 1 105 ? 10.770 -0.839 5.268 1.00 74.31 105 HIS A CA 1
ATOM 801 C C . HIS A 1 105 ? 9.550 -1.343 6.044 1.00 74.31 105 HIS A C 1
ATOM 803 O O . HIS A 1 105 ? 9.670 -2.259 6.858 1.00 74.31 105 HIS A O 1
ATOM 809 N N . PHE A 1 106 ? 8.360 -0.828 5.731 1.00 72.44 106 PHE A N 1
ATOM 810 C CA . PHE A 1 106 ? 7.105 -1.264 6.333 1.00 72.44 106 PHE A CA 1
ATOM 811 C C . PHE A 1 106 ? 6.842 -2.752 6.082 1.00 72.44 106 PHE A C 1
ATOM 813 O O . PHE A 1 106 ? 6.614 -3.508 7.028 1.00 72.44 106 PHE A O 1
ATOM 820 N N . LEU A 1 107 ? 6.965 -3.202 4.828 1.00 69.75 107 LEU A N 1
ATOM 821 C CA . LEU A 1 107 ? 6.800 -4.614 4.462 1.00 69.75 107 LEU A CA 1
ATOM 822 C C . LEU A 1 107 ? 7.822 -5.530 5.152 1.00 69.75 107 LEU A C 1
ATOM 824 O O . LEU A 1 107 ? 7.522 -6.684 5.448 1.00 69.75 107 LEU A O 1
ATOM 828 N N . ARG A 1 108 ? 9.007 -5.001 5.478 1.00 77.38 108 ARG A N 1
ATOM 829 C CA . ARG A 1 108 ? 10.053 -5.703 6.240 1.00 77.38 108 ARG A CA 1
ATOM 830 C C . ARG A 1 108 ? 9.923 -5.555 7.755 1.00 77.38 108 ARG A C 1
ATOM 832 O O . ARG A 1 108 ? 10.765 -6.075 8.483 1.00 77.38 108 ARG A O 1
ATOM 839 N N . LYS A 1 109 ? 8.884 -4.871 8.243 1.00 64.06 109 LYS A N 1
ATOM 840 C CA . LYS A 1 109 ? 8.649 -4.590 9.671 1.00 64.06 109 LYS A CA 1
ATOM 841 C C . LYS A 1 109 ? 9.772 -3.762 10.327 1.00 64.06 109 LYS A C 1
ATOM 843 O O . LYS A 1 109 ? 9.968 -3.816 11.541 1.00 64.06 109 LYS A O 1
ATOM 848 N N . GLN A 1 110 ? 10.492 -2.980 9.525 1.00 67.00 110 GLN A N 1
ATOM 849 C CA . GLN A 1 110 ? 11.578 -2.074 9.910 1.00 67.00 110 GLN A CA 1
ATOM 850 C C . GLN A 1 110 ? 11.021 -0.674 10.185 1.00 67.00 110 GLN A C 1
ATOM 852 O O . GLN A 1 110 ? 11.202 0.263 9.415 1.00 67.00 110 GLN A O 1
ATOM 857 N N . PHE A 1 111 ? 10.205 -0.547 11.230 1.00 55.69 111 PHE A N 1
ATOM 858 C CA . PHE A 1 111 ? 9.396 0.663 11.389 1.00 55.69 111 PHE A CA 1
ATOM 859 C C . PHE A 1 111 ? 10.177 1.881 11.901 1.00 55.69 111 PHE A C 1
ATOM 861 O O . PHE A 1 111 ? 9.686 2.994 11.752 1.00 55.69 111 PHE A O 1
ATOM 868 N N . ASP A 1 112 ? 11.375 1.707 12.466 1.00 57.94 112 ASP A N 1
ATOM 869 C CA . ASP A 1 112 ? 12.206 2.850 12.868 1.00 57.94 112 ASP A CA 1
ATOM 870 C C . ASP A 1 112 ? 12.700 3.601 11.624 1.00 57.94 112 ASP A C 1
ATOM 872 O O . ASP A 1 112 ? 12.686 4.827 11.572 1.00 57.94 112 ASP A O 1
ATOM 876 N N . GLU A 1 113 ? 13.016 2.862 10.566 1.00 71.81 113 GLU A N 1
ATOM 877 C CA . GLU A 1 113 ? 13.375 3.386 9.257 1.00 71.81 113 GLU A CA 1
ATOM 878 C C . GLU A 1 113 ? 12.168 4.011 8.544 1.00 71.81 113 GLU A C 1
ATOM 880 O O . GLU A 1 113 ? 12.300 5.071 7.935 1.00 71.81 113 GLU A O 1
ATOM 885 N N . VAL A 1 114 ? 10.970 3.421 8.670 1.00 57.19 114 VAL A N 1
ATOM 886 C CA . VAL A 1 114 ? 9.724 4.017 8.142 1.00 57.19 114 VAL A CA 1
ATOM 887 C C . VAL A 1 114 ? 9.526 5.435 8.680 1.00 57.19 114 VAL A C 1
ATOM 889 O O . VAL A 1 114 ? 9.235 6.346 7.905 1.00 57.19 114 VAL A O 1
ATOM 892 N N . LEU A 1 115 ? 9.716 5.630 9.988 1.00 54.28 115 LEU A N 1
ATOM 893 C CA . LEU A 1 115 ? 9.571 6.935 10.634 1.00 54.28 115 LEU A CA 1
ATOM 894 C C . LEU A 1 115 ? 10.531 7.971 10.047 1.00 54.28 115 LEU A C 1
ATOM 896 O O . LEU A 1 115 ? 10.100 9.068 9.709 1.00 54.28 115 LEU A O 1
ATOM 900 N N . VAL A 1 116 ? 11.800 7.605 9.847 1.00 72.75 116 VAL A N 1
ATOM 901 C CA . VAL A 1 116 ? 12.809 8.501 9.258 1.00 72.75 116 VAL A CA 1
ATOM 902 C C . VAL A 1 116 ? 12.356 9.024 7.893 1.00 72.75 116 VAL A C 1
ATOM 904 O O . VAL A 1 116 ? 12.437 10.226 7.626 1.00 72.75 116 VAL A O 1
ATOM 907 N N . TYR A 1 117 ? 11.837 8.146 7.030 1.00 66.94 117 TYR A N 1
ATOM 908 C CA . TYR A 1 117 ? 11.374 8.547 5.702 1.00 66.94 117 TYR A CA 1
ATOM 909 C C . TYR A 1 117 ? 10.098 9.393 5.752 1.00 66.94 117 TYR A C 1
ATOM 911 O O . TYR A 1 117 ? 10.036 10.421 5.073 1.00 66.94 117 TYR A O 1
ATOM 919 N N . LEU A 1 118 ? 9.113 9.021 6.574 1.00 58.84 118 LEU A N 1
ATOM 920 C CA . LEU A 1 118 ? 7.867 9.784 6.720 1.00 58.84 118 LEU A CA 1
ATOM 921 C C . LEU A 1 118 ? 8.100 11.175 7.328 1.00 58.84 118 LEU A C 1
ATOM 923 O O . LEU A 1 118 ? 7.499 12.156 6.888 1.00 58.84 118 LEU A O 1
ATOM 927 N N . ASP A 1 119 ? 9.028 11.288 8.275 1.00 61.38 119 ASP A N 1
ATOM 928 C CA . ASP A 1 119 ? 9.421 12.562 8.880 1.00 61.38 119 ASP A CA 1
ATOM 929 C C . ASP A 1 119 ? 10.126 13.482 7.896 1.00 61.38 119 ASP A C 1
ATOM 931 O O . ASP A 1 119 ? 9.990 14.705 7.939 1.00 61.38 119 ASP A O 1
ATOM 935 N N . SER A 1 120 ? 10.859 12.895 6.962 1.00 67.81 120 SER A N 1
ATOM 936 C CA . SER A 1 120 ? 11.596 13.664 5.977 1.00 67.81 120 SER A CA 1
ATOM 937 C C . SER A 1 120 ? 10.704 14.325 4.920 1.00 67.81 120 SER A C 1
ATOM 939 O O . SER A 1 120 ? 11.083 15.343 4.350 1.00 67.81 120 SER A O 1
ATOM 941 N N . ILE A 1 121 ? 9.493 13.802 4.713 1.00 61.69 121 ILE A N 1
ATOM 942 C CA . ILE A 1 121 ? 8.468 14.401 3.845 1.00 61.69 121 ILE A CA 1
ATOM 943 C C . ILE A 1 121 ? 7.437 15.210 4.650 1.00 61.69 121 ILE A C 1
ATOM 945 O O . ILE A 1 121 ? 6.429 15.655 4.098 1.00 61.69 121 ILE A O 1
ATOM 949 N N . ARG A 1 122 ? 7.704 15.454 5.952 1.00 53.25 122 ARG A N 1
ATOM 950 C CA . ARG A 1 122 ? 6.740 16.002 6.920 1.00 53.25 122 ARG A CA 1
ATOM 951 C C . ARG A 1 122 ? 6.185 17.386 6.554 1.00 53.25 122 ARG A C 1
ATOM 953 O O . ARG A 1 122 ? 5.031 17.690 6.848 1.00 53.25 122 ARG A O 1
ATOM 960 N N . MET A 1 123 ? 6.995 18.240 5.922 1.00 44.03 123 MET A N 1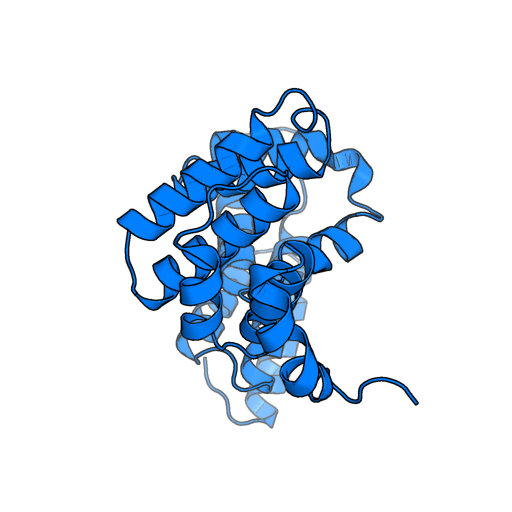
ATOM 961 C CA . MET A 1 123 ? 6.621 19.632 5.620 1.00 44.03 123 MET A CA 1
ATOM 962 C C . MET A 1 123 ? 5.709 19.790 4.395 1.00 44.03 123 MET A C 1
ATOM 964 O O . MET A 1 123 ? 5.036 20.810 4.273 1.00 44.03 123 MET A O 1
ATOM 968 N N . GLU A 1 124 ? 5.612 18.779 3.533 1.00 45.75 124 GLU A N 1
ATOM 969 C CA . GLU A 1 124 ? 4.751 18.808 2.342 1.00 45.75 124 GLU A CA 1
ATOM 970 C C . GLU A 1 124 ? 3.377 18.145 2.593 1.00 45.75 124 GLU A C 1
ATOM 972 O O . GLU A 1 124 ? 2.493 18.161 1.734 1.00 45.75 124 GLU A O 1
ATOM 977 N N . LEU A 1 125 ? 3.139 17.632 3.812 1.00 40.12 125 LEU A N 1
ATOM 978 C CA . LEU A 1 125 ? 1.943 16.859 4.175 1.00 40.12 125 LEU A CA 1
ATOM 979 C C . LEU A 1 125 ? 0.608 17.590 4.002 1.00 40.12 125 LEU A C 1
ATOM 981 O O . LEU A 1 125 ? -0.397 16.921 3.800 1.00 40.12 125 LEU A O 1
ATOM 985 N N . GLY A 1 126 ? 0.558 18.922 4.089 1.00 35.44 126 GLY A N 1
ATOM 986 C CA . GLY A 1 126 ? -0.715 19.661 4.075 1.00 35.44 126 GLY A CA 1
ATOM 987 C C . GLY A 1 126 ? -1.477 19.581 2.747 1.00 35.44 126 GLY A C 1
ATOM 988 O O . GLY A 1 126 ? -2.699 19.666 2.739 1.00 35.44 126 GLY A O 1
ATOM 989 N N . VAL A 1 127 ? -0.758 19.387 1.640 1.00 37.03 127 VAL A N 1
ATOM 990 C CA . VAL A 1 127 ? -1.321 19.287 0.279 1.00 37.03 127 VAL A CA 1
ATOM 991 C C . VAL A 1 127 ? -1.051 17.905 -0.315 1.00 37.03 127 VAL A C 1
ATOM 993 O O . VAL A 1 127 ? -1.800 17.419 -1.158 1.00 37.03 127 VAL A O 1
ATOM 996 N N . VAL A 1 128 ? 0.004 17.234 0.155 1.00 38.91 128 VAL A N 1
ATOM 997 C CA . VAL A 1 128 ? 0.369 15.905 -0.319 1.00 38.91 128 VAL A CA 1
ATOM 998 C C . VAL A 1 128 ? -0.451 14.823 0.367 1.00 38.91 128 VAL A C 1
ATOM 1000 O O . VAL A 1 128 ? -0.641 13.821 -0.289 1.00 38.91 128 VAL A O 1
ATOM 1003 N N . PHE A 1 129 ? -1.028 14.987 1.573 1.00 40.12 129 PHE A N 1
ATOM 1004 C CA . PHE A 1 129 ? -1.938 13.967 2.136 1.00 40.12 129 PHE A CA 1
ATOM 1005 C C . PHE A 1 129 ? -3.047 13.619 1.120 1.00 40.12 129 PHE A C 1
ATOM 1007 O O . PHE A 1 129 ? -3.126 12.468 0.711 1.00 40.12 129 PHE A O 1
ATOM 1014 N N . GLU A 1 130 ? -3.789 14.584 0.565 1.00 35.91 130 GLU A N 1
ATOM 1015 C CA . GLU A 1 130 ? -4.811 14.311 -0.472 1.00 35.91 130 GLU A CA 1
ATOM 1016 C C . GLU A 1 130 ? -4.288 13.552 -1.711 1.00 35.91 130 GLU A C 1
ATOM 1018 O O . GLU A 1 130 ? -5.057 12.843 -2.359 1.00 35.91 130 GLU A O 1
ATOM 1023 N N . ARG A 1 131 ? -2.987 13.653 -2.019 1.00 34.69 131 ARG A N 1
ATOM 1024 C CA . ARG A 1 131 ? -2.339 13.038 -3.193 1.00 34.69 131 ARG A CA 1
ATOM 1025 C C . ARG A 1 131 ? -1.653 11.698 -2.889 1.00 34.69 131 ARG A C 1
ATOM 1027 O O . ARG A 1 131 ? -1.774 10.749 -3.650 1.00 34.69 131 ARG A O 1
ATOM 1034 N N . LEU A 1 132 ? -1.037 11.575 -1.718 1.00 35.91 132 LEU A N 1
ATOM 1035 C CA . LEU A 1 132 ? -0.549 10.340 -1.099 1.00 35.91 132 LEU A CA 1
ATOM 1036 C C . LEU A 1 132 ? -1.677 9.334 -0.905 1.00 35.91 132 LEU A C 1
ATOM 1038 O O . LEU A 1 132 ? -1.515 8.147 -1.183 1.00 35.91 132 LEU A O 1
ATOM 1042 N N . PHE A 1 133 ? -2.836 9.834 -0.470 1.00 41.06 133 PHE A N 1
ATOM 1043 C CA . PHE A 1 133 ? -4.072 9.068 -0.370 1.00 41.06 133 PHE A CA 1
ATOM 1044 C C . PHE A 1 133 ? -4.708 8.780 -1.739 1.00 41.06 133 PHE A C 1
ATOM 1046 O O . PHE A 1 133 ? -5.726 8.109 -1.789 1.00 41.06 133 PHE A O 1
ATOM 1053 N N . GLN A 1 134 ? -4.147 9.233 -2.859 1.00 35.84 134 GLN A N 1
ATOM 1054 C CA . GLN A 1 134 ? -4.557 8.763 -4.185 1.00 35.84 134 GLN A CA 1
ATOM 1055 C C . GLN A 1 134 ? -3.637 7.667 -4.723 1.00 35.84 134 GLN A C 1
ATOM 1057 O O . GLN A 1 134 ? -4.136 6.746 -5.363 1.00 35.84 134 GLN A O 1
ATOM 1062 N N . ASP A 1 135 ? -2.338 7.715 -4.416 1.00 35.06 135 ASP A N 1
ATOM 1063 C CA . ASP A 1 135 ? -1.362 6.830 -5.066 1.00 35.06 135 ASP A CA 1
ATOM 1064 C C . ASP A 1 135 ? -0.930 5.629 -4.201 1.00 35.06 135 ASP A C 1
ATOM 1066 O O . ASP A 1 135 ? -0.667 4.554 -4.739 1.00 35.06 135 ASP A O 1
ATOM 1070 N N . VAL A 1 136 ? -0.948 5.737 -2.862 1.00 38.06 136 VAL A N 1
ATOM 1071 C CA . VAL A 1 136 ? -0.800 4.572 -1.955 1.00 38.06 136 VAL A CA 1
ATOM 1072 C C . VAL A 1 136 ? -2.156 3.881 -1.714 1.00 38.06 136 VAL A C 1
ATOM 1074 O O . VAL A 1 136 ? -2.205 2.695 -1.388 1.00 38.06 136 VAL A O 1
ATOM 1077 N N . ILE A 1 137 ? -3.276 4.566 -1.996 1.00 43.75 137 ILE A N 1
ATOM 1078 C CA . ILE A 1 137 ? -4.611 3.956 -2.134 1.00 43.75 137 ILE A CA 1
ATOM 1079 C C . ILE A 1 137 ? -4.818 3.454 -3.572 1.00 43.75 137 ILE A C 1
ATOM 1081 O O . ILE A 1 137 ? -5.725 3.873 -4.285 1.00 43.75 137 ILE A O 1
ATOM 1085 N N . PHE A 1 138 ? -4.012 2.487 -3.988 1.00 39.03 138 PHE A N 1
ATOM 1086 C CA . PHE A 1 138 ? -4.472 1.519 -4.990 1.00 39.03 138 PHE A CA 1
ATOM 1087 C C . PHE A 1 138 ? -5.019 0.234 -4.352 1.00 39.03 138 PHE A C 1
ATOM 1089 O O . PHE A 1 138 ? -5.366 -0.699 -5.064 1.00 39.03 138 PHE A O 1
ATOM 1096 N N . LEU A 1 139 ? -5.140 0.213 -3.017 1.00 38.94 139 LEU A N 1
ATOM 1097 C CA . LEU A 1 139 ? -5.542 -0.960 -2.237 1.00 38.94 139 LEU A CA 1
ATOM 1098 C C . LEU A 1 139 ? -6.718 -0.776 -1.288 1.00 38.94 139 LEU A C 1
ATOM 1100 O O . LEU A 1 139 ? -7.168 -1.756 -0.714 1.00 38.94 139 LEU A O 1
ATOM 1104 N N . GLU A 1 140 ? -7.185 0.451 -1.063 1.00 50.62 140 GLU A N 1
ATOM 1105 C CA . GLU A 1 140 ? -8.237 0.735 -0.078 1.00 50.62 140 GLU A CA 1
ATOM 1106 C C . GLU A 1 140 ? -7.992 0.181 1.344 1.00 50.62 140 GLU A C 1
ATOM 1108 O O . GLU A 1 140 ? -8.842 0.419 2.176 1.00 50.62 140 GLU A O 1
ATOM 1113 N N . ASP A 1 141 ? -6.870 -0.458 1.701 1.00 57.62 141 ASP A N 1
ATOM 1114 C CA . ASP A 1 141 ? -6.698 -1.096 3.017 1.00 57.62 141 ASP A CA 1
ATOM 1115 C C . ASP A 1 141 ? -6.319 -0.086 4.116 1.00 57.62 141 ASP A C 1
ATOM 1117 O O . ASP A 1 141 ? -5.171 0.070 4.551 1.00 57.62 141 ASP A O 1
ATOM 1121 N N . TYR A 1 142 ? -7.335 0.642 4.574 1.00 64.88 142 TYR A N 1
ATOM 1122 C CA . TYR A 1 142 ? -7.225 1.602 5.663 1.00 64.88 142 TYR A CA 1
ATOM 1123 C C . TYR A 1 142 ? -6.863 0.949 7.010 1.00 64.88 142 TYR A C 1
ATOM 1125 O O . TYR A 1 142 ? -6.410 1.649 7.920 1.00 64.88 142 TYR A O 1
ATOM 1133 N N . LEU A 1 143 ? -7.023 -0.372 7.164 1.00 61.78 143 LEU A N 1
ATOM 1134 C CA . LEU A 1 143 ? -6.682 -1.058 8.408 1.00 61.78 143 LEU A CA 1
ATOM 1135 C C . LEU A 1 143 ? -5.166 -1.150 8.582 1.00 61.78 143 LEU A C 1
ATOM 1137 O O . LEU A 1 143 ? -4.657 -0.945 9.687 1.00 61.78 143 LEU A O 1
ATOM 1141 N N . ILE A 1 144 ? -4.432 -1.412 7.500 1.00 58.47 144 ILE A N 1
ATOM 1142 C CA . ILE A 1 144 ? -2.965 -1.375 7.515 1.00 58.47 144 ILE A CA 1
ATOM 1143 C C . ILE A 1 144 ? -2.475 0.016 7.932 1.00 58.47 144 ILE A C 1
ATOM 1145 O O . ILE A 1 144 ? -1.596 0.124 8.791 1.00 58.47 144 ILE A O 1
ATOM 1149 N N . ALA A 1 145 ? -3.084 1.077 7.394 1.00 60.00 145 ALA A N 1
ATOM 1150 C CA . ALA A 1 145 ? -2.754 2.451 7.769 1.00 60.00 145 ALA A CA 1
ATOM 1151 C C . ALA A 1 145 ? -3.033 2.721 9.258 1.00 60.00 145 ALA A C 1
ATOM 1153 O O . ALA A 1 145 ? -2.181 3.269 9.959 1.00 60.00 145 ALA A O 1
ATOM 1154 N N . ALA A 1 146 ? -4.182 2.279 9.776 1.00 66.69 146 ALA A N 1
ATOM 1155 C CA . ALA A 1 146 ? -4.520 2.417 11.191 1.00 66.69 146 ALA A CA 1
ATOM 1156 C C . ALA A 1 146 ? -3.503 1.705 12.103 1.00 66.69 146 ALA A C 1
ATOM 1158 O O . ALA A 1 146 ? -3.040 2.288 13.085 1.00 66.69 146 ALA A O 1
ATOM 1159 N N . LYS A 1 147 ? -3.100 0.474 11.753 1.00 64.94 147 LYS A N 1
ATOM 1160 C CA . LYS A 1 147 ? -2.080 -0.299 12.486 1.00 64.94 147 LYS A CA 1
ATOM 1161 C C . LYS A 1 147 ? -0.715 0.383 12.459 1.00 64.94 147 LYS A C 1
ATOM 1163 O O . LYS A 1 147 ? -0.023 0.397 13.475 1.00 64.94 147 LYS A O 1
ATOM 1168 N N .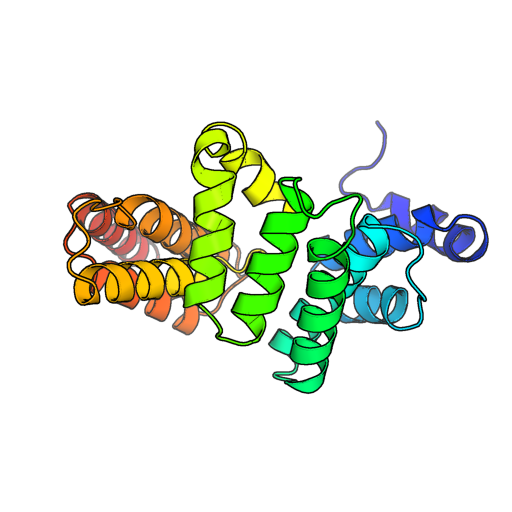 ALA A 1 148 ? -0.341 0.963 11.318 1.00 59.72 148 ALA A N 1
ATOM 1169 C CA . ALA A 1 148 ? 0.901 1.710 11.178 1.00 59.72 148 ALA A CA 1
ATOM 1170 C C . ALA A 1 148 ? 0.936 2.898 12.148 1.00 59.72 148 ALA A C 1
ATOM 1172 O O . ALA A 1 148 ? 1.852 2.987 12.963 1.00 59.72 148 ALA A O 1
ATOM 1173 N N . PHE A 1 149 ? -0.095 3.752 12.136 1.00 66.50 149 PHE A N 1
ATOM 1174 C CA . PHE A 1 149 ? -0.169 4.905 13.038 1.00 66.50 149 PHE A CA 1
ATOM 1175 C C . PHE A 1 149 ? -0.217 4.503 14.519 1.00 66.50 149 PHE A C 1
ATOM 1177 O O . PHE A 1 149 ? 0.376 5.184 15.355 1.00 66.50 149 PHE A O 1
ATOM 1184 N N . ASP A 1 150 ? -0.875 3.389 14.857 1.00 70.94 150 ASP A N 1
ATOM 1185 C CA . ASP A 1 150 ? -0.889 2.852 16.224 1.00 70.94 150 ASP A CA 1
ATOM 1186 C C . ASP A 1 150 ? 0.504 2.425 16.708 1.00 70.94 150 ASP A C 1
ATOM 1188 O O . ASP A 1 150 ? 0.900 2.732 17.833 1.00 70.94 150 ASP A O 1
ATOM 1192 N N . GLU A 1 151 ? 1.286 1.758 15.859 1.00 63.84 151 GLU A N 1
ATOM 1193 C CA . GLU A 1 151 ? 2.661 1.383 16.198 1.00 63.84 151 GLU A CA 1
ATOM 1194 C C . GLU A 1 151 ? 3.613 2.584 16.262 1.00 63.84 151 GLU A C 1
ATOM 1196 O O . GLU A 1 151 ? 4.495 2.610 17.127 1.00 63.84 151 GLU A O 1
ATOM 1201 N N . MET A 1 152 ? 3.418 3.596 15.409 1.00 60.88 152 MET A N 1
ATOM 1202 C CA . MET A 1 152 ? 4.186 4.848 15.447 1.00 60.88 152 MET A CA 1
ATOM 1203 C C . MET A 1 152 ? 4.000 5.568 16.791 1.00 60.88 152 MET A C 1
ATOM 1205 O O . MET A 1 152 ? 4.983 5.881 17.466 1.00 60.88 152 MET A O 1
ATOM 1209 N N . GLU A 1 153 ? 2.753 5.730 17.242 1.00 70.31 153 GLU A N 1
ATOM 1210 C CA . GLU A 1 153 ? 2.448 6.377 18.523 1.00 70.31 153 GLU A CA 1
ATOM 1211 C C . GLU A 1 153 ? 3.045 5.609 19.719 1.00 70.31 153 GLU A C 1
ATOM 1213 O O . GLU A 1 153 ? 3.638 6.197 20.628 1.00 70.31 153 GLU A O 1
ATOM 1218 N N . LYS A 1 154 ? 2.960 4.270 19.724 1.00 71.69 154 LYS A N 1
ATOM 1219 C CA . LYS A 1 154 ? 3.568 3.439 20.784 1.00 71.69 154 LYS A CA 1
ATOM 1220 C C . LYS A 1 154 ? 5.087 3.575 20.846 1.0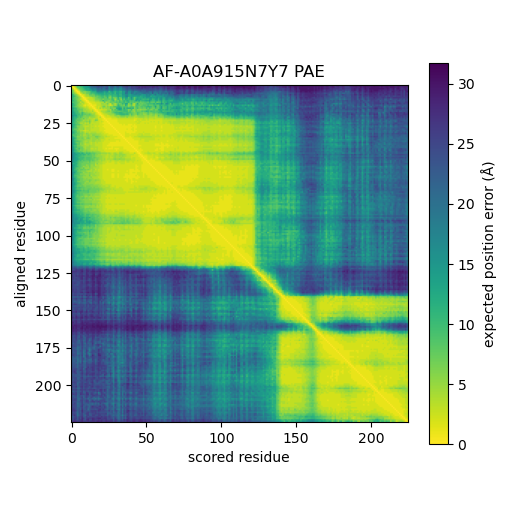0 71.69 154 LYS A C 1
ATOM 1222 O O . LYS A 1 154 ? 5.673 3.411 21.916 1.00 71.69 154 LYS A O 1
ATOM 1227 N N . ARG A 1 155 ? 5.753 3.781 19.709 1.00 59.59 155 ARG A N 1
ATOM 1228 C CA . ARG A 1 155 ? 7.213 3.941 19.647 1.00 59.59 155 ARG A CA 1
ATOM 1229 C C . ARG A 1 155 ? 7.650 5.305 20.153 1.00 59.59 155 ARG A C 1
ATOM 1231 O O . ARG A 1 155 ? 8.539 5.347 20.998 1.00 59.59 155 ARG A O 1
ATOM 1238 N N . GLU A 1 156 ? 6.992 6.385 19.744 1.00 62.62 156 GLU A N 1
ATOM 1239 C CA . GLU A 1 156 ? 7.321 7.719 20.264 1.00 62.62 156 GLU A CA 1
ATOM 1240 C C . GLU A 1 156 ? 7.125 7.818 21.778 1.00 62.62 156 GLU A C 1
ATOM 1242 O O . GLU A 1 156 ? 8.014 8.303 22.483 1.00 62.62 156 GLU A O 1
ATOM 1247 N N . ASN A 1 157 ? 6.035 7.243 22.296 1.00 66.44 157 ASN A N 1
ATOM 1248 C CA . ASN A 1 157 ? 5.784 7.172 23.736 1.00 66.44 157 ASN A CA 1
ATOM 1249 C C . ASN A 1 157 ? 6.881 6.408 24.509 1.00 66.44 157 ASN A C 1
ATOM 1251 O O . ASN A 1 157 ? 7.061 6.643 25.701 1.00 66.44 157 ASN A O 1
ATOM 1255 N N . ARG A 1 158 ? 7.634 5.505 23.858 1.00 63.56 158 ARG A N 1
ATOM 1256 C CA . ARG A 1 158 ? 8.769 4.780 24.467 1.00 63.56 158 ARG A CA 1
ATOM 1257 C C . ARG A 1 158 ? 10.077 5.567 24.444 1.00 63.56 158 ARG A C 1
ATOM 1259 O O . ARG A 1 158 ? 10.920 5.350 25.308 1.00 63.56 158 ARG A O 1
ATOM 1266 N N . ILE A 1 159 ? 10.256 6.451 23.466 1.00 59.41 159 ILE A N 1
ATOM 1267 C CA . ILE A 1 159 ? 11.514 7.177 23.235 1.00 59.41 159 ILE A CA 1
ATOM 1268 C C . ILE A 1 159 ? 11.588 8.467 24.084 1.00 59.41 159 ILE A C 1
ATOM 1270 O O . ILE A 1 159 ? 12.642 9.091 24.150 1.00 59.41 159 ILE A O 1
ATOM 1274 N N . ASN A 1 160 ? 10.520 8.846 24.809 1.00 53.19 160 ASN A N 1
ATOM 1275 C CA . ASN A 1 160 ? 10.446 10.100 25.584 1.00 53.19 160 ASN A CA 1
ATOM 1276 C C . ASN A 1 160 ? 10.844 11.326 24.734 1.00 53.19 160 ASN A C 1
ATOM 1278 O O . ASN A 1 160 ? 11.506 12.255 25.202 1.00 53.19 160 ASN A O 1
ATOM 1282 N N . ASN A 1 161 ? 10.459 11.317 23.456 1.00 49.72 161 ASN A N 1
ATOM 1283 C CA . ASN A 1 161 ? 10.799 12.389 22.534 1.00 49.72 161 ASN A CA 1
ATOM 1284 C C . ASN A 1 161 ? 9.945 13.635 22.824 1.00 49.72 161 ASN A C 1
ATOM 1286 O O . ASN A 1 161 ? 8.731 13.556 22.985 1.00 49.72 161 ASN A O 1
ATOM 1290 N N . GLN A 1 162 ? 10.585 14.806 22.876 1.00 45.84 162 GLN A N 1
ATOM 1291 C CA . GLN A 1 162 ? 9.936 16.089 23.193 1.00 45.84 162 GLN A CA 1
ATOM 1292 C C . GLN A 1 162 ? 9.026 16.623 22.069 1.00 45.84 162 GLN A C 1
ATOM 1294 O O . GLN A 1 162 ? 8.268 17.566 22.294 1.00 45.84 162 GLN A O 1
ATOM 1299 N N . GLN A 1 163 ? 9.072 16.034 20.869 1.00 49.94 163 GLN A N 1
ATOM 1300 C CA . GLN A 1 163 ? 8.133 16.336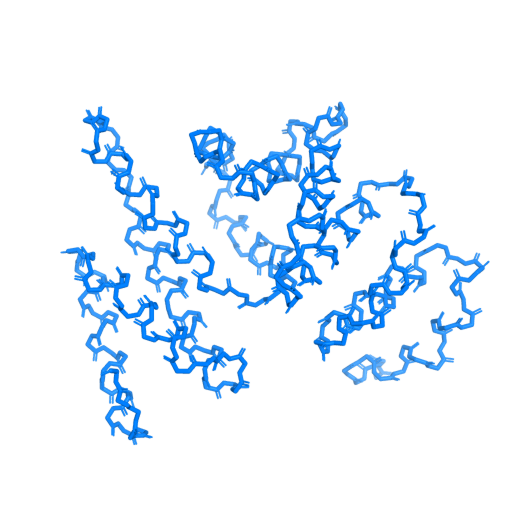 19.787 1.00 49.94 163 GLN A CA 1
ATOM 1301 C C . GLN A 1 163 ? 6.970 15.347 19.828 1.00 49.94 163 GLN A C 1
ATOM 1303 O O . GLN A 1 163 ? 7.002 14.320 19.169 1.00 49.94 163 GLN A O 1
ATOM 1308 N N . ASN A 1 164 ? 5.955 15.664 20.626 1.00 52.81 164 ASN A N 1
ATOM 1309 C CA . ASN A 1 164 ? 4.735 14.872 20.745 1.00 52.81 164 ASN A CA 1
ATOM 1310 C C . ASN A 1 164 ? 3.856 15.090 19.495 1.00 52.81 164 ASN A C 1
ATOM 1312 O O . ASN A 1 164 ? 2.996 15.978 19.485 1.00 52.81 164 ASN A O 1
ATOM 1316 N N . TYR A 1 165 ? 4.131 14.375 18.398 1.00 58.00 165 TYR A N 1
ATOM 1317 C CA . TYR A 1 165 ? 3.320 14.476 17.183 1.00 58.00 165 TYR A CA 1
ATOM 1318 C C . TYR A 1 165 ? 1.962 13.797 17.409 1.00 58.00 165 TYR A C 1
ATOM 1320 O O . TYR A 1 165 ? 1.873 12.679 17.909 1.00 58.00 165 TYR A O 1
ATOM 1328 N N . ASN A 1 166 ? 0.868 14.472 17.046 1.00 67.50 166 ASN A N 1
ATOM 1329 C CA . ASN A 1 166 ? -0.480 13.955 17.280 1.00 67.50 166 ASN A CA 1
ATOM 1330 C C . ASN A 1 166 ? -0.875 12.922 16.204 1.00 67.50 166 ASN A C 1
ATOM 1332 O O . ASN A 1 166 ? -1.552 13.258 15.228 1.00 67.50 166 ASN A O 1
ATOM 1336 N N . TYR A 1 167 ? -0.488 11.659 16.410 1.00 69.50 167 TYR A N 1
ATOM 1337 C CA . TYR A 1 167 ? -0.889 10.522 15.564 1.00 69.50 167 TYR A CA 1
ATOM 1338 C C . TYR A 1 167 ? -2.373 10.167 15.657 1.00 69.50 167 TYR A C 1
ATOM 1340 O O . TYR A 1 167 ? -2.880 9.438 14.803 1.00 69.50 167 TYR A O 1
ATOM 1348 N N . SER A 1 168 ? -3.093 10.712 16.637 1.00 71.56 168 SER A N 1
ATOM 1349 C CA . SER A 1 168 ? -4.512 10.418 16.827 1.00 71.56 168 SER A CA 1
ATOM 1350 C C . SER A 1 168 ? -5.343 10.821 15.616 1.00 71.56 168 SER A C 1
ATOM 1352 O O . SER A 1 168 ? -6.226 10.085 15.188 1.00 71.56 168 SER A O 1
ATOM 1354 N N . LYS A 1 169 ? -5.030 11.963 14.992 1.00 70.94 169 LYS A N 1
ATOM 1355 C CA . LYS A 1 169 ? -5.734 12.428 13.787 1.00 70.94 169 LYS A CA 1
ATOM 1356 C C . LYS A 1 169 ? -5.596 11.464 12.599 1.00 70.94 169 LYS A C 1
ATOM 1358 O O . LYS A 1 169 ? -6.631 11.023 12.096 1.00 70.94 169 LYS A O 1
ATOM 1363 N N . PRO A 1 170 ? -4.381 11.116 12.134 1.00 65.25 170 PRO A N 1
ATOM 1364 C CA . PRO A 1 170 ? -4.232 10.182 11.021 1.00 65.25 170 PRO A CA 1
ATOM 1365 C C . PRO A 1 170 ? -4.729 8.768 11.357 1.00 65.25 170 PRO A C 1
ATOM 1367 O O . PRO A 1 170 ? -5.334 8.124 10.501 1.00 65.25 170 PRO A O 1
ATOM 1370 N N . LYS A 1 171 ? -4.581 8.313 12.609 1.00 74.00 171 LYS A N 1
ATOM 1371 C CA . LYS A 1 171 ? -5.150 7.043 13.081 1.00 74.00 171 LYS A CA 1
ATOM 1372 C C . LYS A 1 171 ? -6.678 7.028 12.985 1.00 74.00 171 LYS A C 1
ATOM 1374 O O . LYS A 1 171 ? -7.248 6.107 12.407 1.00 74.00 171 LYS A O 1
ATOM 1379 N N . CYS A 1 172 ? -7.338 8.079 13.474 1.00 76.94 172 CYS A N 1
ATOM 1380 C CA . CYS A 1 172 ? -8.789 8.226 13.377 1.00 76.94 172 CYS A CA 1
ATOM 1381 C C . CYS A 1 172 ? -9.264 8.262 11.925 1.00 76.94 172 CYS A C 1
ATOM 1383 O O . CYS A 1 172 ? -10.235 7.591 11.583 1.00 76.94 172 CYS A O 1
ATOM 1385 N N . ALA A 1 173 ? -8.566 9.006 11.063 1.00 71.69 173 ALA A N 1
ATOM 1386 C CA . ALA A 1 173 ? -8.890 9.077 9.642 1.00 71.69 173 ALA A CA 1
ATOM 1387 C C . ALA A 1 173 ? -8.806 7.699 8.966 1.00 71.69 173 ALA A C 1
ATOM 1389 O O . ALA A 1 173 ? -9.708 7.331 8.214 1.00 71.69 173 ALA A O 1
ATOM 1390 N N . ALA A 1 174 ? -7.771 6.914 9.278 1.00 71.56 174 ALA A N 1
ATOM 1391 C CA . ALA A 1 174 ? -7.633 5.550 8.785 1.00 71.56 174 ALA A CA 1
ATOM 1392 C C . ALA A 1 174 ? -8.765 4.643 9.300 1.00 71.56 174 ALA A C 1
ATOM 1394 O O . ALA A 1 174 ? -9.448 4.007 8.505 1.00 71.56 174 ALA A O 1
ATOM 1395 N N . CYS A 1 175 ? -9.067 4.646 10.601 1.00 78.75 175 CYS A N 1
ATOM 1396 C CA . CYS A 1 175 ? -10.165 3.832 11.135 1.00 78.75 175 CYS A CA 1
ATOM 1397 C C . CYS A 1 175 ? -11.539 4.215 10.550 1.00 78.75 175 CYS A C 1
ATOM 1399 O O . CYS A 1 175 ? -12.351 3.337 10.271 1.00 78.75 175 CYS A O 1
ATOM 1401 N N . ILE A 1 176 ? -11.796 5.501 10.290 1.00 79.06 176 ILE A N 1
ATOM 1402 C CA . ILE A 1 176 ? -13.007 5.951 9.580 1.00 79.06 176 ILE A CA 1
ATOM 1403 C C . ILE A 1 176 ? -13.007 5.452 8.125 1.00 79.06 176 ILE A C 1
ATOM 1405 O O . ILE A 1 176 ? -14.052 5.071 7.598 1.00 79.06 176 ILE A O 1
ATOM 1409 N N . GLY A 1 177 ? -11.841 5.401 7.481 1.00 69.25 177 GLY A N 1
ATOM 1410 C CA . GLY A 1 177 ? -11.669 4.760 6.179 1.00 69.25 177 GLY A CA 1
ATOM 1411 C C . GLY A 1 177 ? -12.078 3.283 6.186 1.00 69.25 177 GLY A C 1
ATOM 1412 O O . GLY A 1 177 ? -12.790 2.854 5.282 1.00 69.25 177 GLY A O 1
ATOM 1413 N N . VAL A 1 178 ? -11.743 2.531 7.242 1.00 73.00 178 VAL A N 1
ATOM 1414 C CA . VAL A 1 178 ? -12.185 1.131 7.411 1.00 73.00 178 VAL A CA 1
ATOM 1415 C C . VAL A 1 178 ? -13.711 1.037 7.511 1.00 73.00 178 VAL A C 1
ATOM 1417 O O . VAL A 1 178 ? -14.310 0.166 6.890 1.00 73.00 178 VAL A O 1
ATOM 1420 N N . VAL A 1 179 ? -14.370 1.966 8.211 1.00 80.50 179 VAL A N 1
ATOM 1421 C CA . VAL A 1 179 ? -15.846 2.027 8.265 1.00 80.50 179 VAL A CA 1
ATOM 1422 C C . VAL A 1 179 ? -16.436 2.262 6.873 1.00 80.50 179 VAL A C 1
ATOM 1424 O O . VAL A 1 179 ? -17.413 1.618 6.500 1.00 80.50 179 VAL A O 1
ATOM 1427 N N . LYS A 1 180 ? -15.824 3.147 6.075 1.00 75.81 180 LYS A N 1
ATOM 1428 C CA . LYS A 1 180 ? -16.230 3.389 4.683 1.00 75.81 180 LYS A CA 1
ATOM 1429 C C . LYS A 1 180 ? -16.032 2.156 3.792 1.00 75.81 180 LYS A C 1
ATOM 1431 O O . LYS A 1 180 ? -16.838 1.931 2.896 1.00 75.81 180 LYS A O 1
ATOM 1436 N N . MET A 1 181 ? -14.975 1.372 4.001 1.00 73.00 181 MET A N 1
ATOM 1437 C CA . MET A 1 181 ? -14.816 0.096 3.293 1.00 73.00 181 MET A CA 1
ATOM 1438 C C . MET A 1 181 ? -15.899 -0.894 3.690 1.00 73.00 181 MET A C 1
ATOM 1440 O O . MET A 1 181 ? -16.469 -1.551 2.825 1.00 73.00 181 MET A O 1
ATOM 1444 N N . PHE A 1 182 ? -16.195 -0.982 4.986 1.00 81.25 182 PHE A N 1
ATOM 1445 C CA . PHE A 1 182 ? -17.189 -1.908 5.504 1.00 81.25 182 PHE A CA 1
ATOM 1446 C C . PHE A 1 182 ? -18.579 -1.600 4.942 1.00 81.25 182 PHE A C 1
ATOM 1448 O O . PHE A 1 182 ? -19.276 -2.504 4.501 1.00 81.25 182 PHE A O 1
ATOM 1455 N N . THR A 1 183 ? -18.967 -0.320 4.862 1.00 80.12 183 THR A N 1
ATOM 1456 C CA . THR A 1 183 ? -20.245 0.086 4.242 1.00 80.12 183 THR A CA 1
ATOM 1457 C C . THR A 1 183 ? -20.308 -0.161 2.736 1.00 80.12 183 THR A C 1
ATOM 1459 O O . THR A 1 183 ? -21.395 -0.131 2.163 1.00 80.12 183 THR A O 1
ATOM 1462 N N . ALA A 1 184 ? -19.162 -0.378 2.092 1.00 76.00 184 ALA A N 1
ATOM 1463 C CA . ALA A 1 184 ? -19.050 -0.728 0.684 1.00 76.00 184 ALA A CA 1
ATOM 1464 C C . ALA A 1 184 ? -18.847 -2.240 0.456 1.00 76.00 184 ALA A C 1
ATOM 1466 O O . ALA A 1 184 ? -18.524 -2.626 -0.667 1.00 76.00 184 ALA A O 1
ATOM 1467 N N . ASP A 1 185 ? -19.001 -3.071 1.497 1.00 78.88 185 ASP A N 1
ATOM 1468 C CA . ASP A 1 185 ? -18.751 -4.521 1.486 1.00 78.88 185 ASP A CA 1
ATOM 1469 C C . ASP A 1 185 ? -17.321 -4.896 1.044 1.00 78.88 185 ASP A C 1
ATOM 1471 O O . ASP A 1 185 ? -17.088 -5.928 0.415 1.00 78.88 185 ASP A O 1
ATOM 1475 N N . LYS A 1 186 ? -16.341 -4.038 1.361 1.00 63.34 186 LYS A N 1
ATOM 1476 C CA . LYS A 1 186 ? -14.932 -4.202 0.962 1.00 63.34 186 LYS A CA 1
ATOM 1477 C C . LYS A 1 186 ? -13.994 -4.645 2.082 1.00 63.34 186 LYS A C 1
ATOM 1479 O O . LYS A 1 186 ? -12.818 -4.865 1.816 1.00 63.34 186 LYS A O 1
ATOM 1484 N N . CYS A 1 187 ? -14.474 -4.752 3.318 1.00 72.00 187 CYS A N 1
ATOM 1485 C CA . CYS A 1 187 ? -13.713 -5.336 4.420 1.00 72.00 187 CYS A CA 1
ATOM 1486 C C . CYS A 1 187 ? -14.620 -6.155 5.344 1.00 72.00 187 CYS A C 1
ATOM 1488 O O . CYS A 1 187 ? -15.841 -5.991 5.373 1.00 72.00 187 CYS A O 1
ATOM 1490 N N . SER A 1 188 ? -14.008 -7.068 6.086 1.00 81.00 188 SER A N 1
ATOM 1491 C CA . SER A 1 188 ? -14.666 -7.963 7.029 1.00 81.00 188 SER A CA 1
ATOM 1492 C C . SER A 1 188 ? -15.011 -7.274 8.353 1.00 81.00 188 SER A C 1
ATOM 1494 O O . SER A 1 188 ? -14.423 -6.264 8.752 1.00 81.00 188 SER A O 1
ATOM 1496 N N . LEU A 1 189 ? -15.941 -7.876 9.102 1.00 85.12 189 LEU A N 1
ATOM 1497 C CA . LEU A 1 189 ? -16.272 -7.426 10.458 1.00 85.12 189 LEU A CA 1
ATOM 1498 C C . LEU A 1 189 ? -15.062 -7.508 11.402 1.00 85.12 189 LEU A C 1
ATOM 1500 O O . LEU A 1 189 ? -14.933 -6.685 12.303 1.00 85.12 189 LEU A O 1
ATOM 1504 N N . ASP A 1 190 ? -14.159 -8.467 11.193 1.00 80.94 190 ASP A N 1
ATOM 1505 C CA . ASP A 1 190 ? -12.959 -8.615 12.018 1.00 80.94 190 ASP A CA 1
ATOM 1506 C C . ASP A 1 190 ? -11.937 -7.500 11.762 1.00 80.94 190 ASP A C 1
ATOM 1508 O O . ASP A 1 190 ? -11.303 -7.016 12.702 1.00 80.94 190 ASP A O 1
ATOM 1512 N N . GLU A 1 191 ? -11.829 -7.025 10.521 1.00 77.06 191 GLU A N 1
ATOM 1513 C CA . GLU A 1 191 ? -11.012 -5.860 10.172 1.00 77.06 191 GLU A CA 1
ATOM 1514 C C . GLU A 1 191 ? -11.581 -4.572 10.768 1.00 77.06 191 GLU A C 1
ATOM 1516 O O . GLU A 1 191 ? -10.843 -3.765 11.340 1.00 77.06 191 GLU A O 1
ATOM 1521 N N . LEU A 1 192 ? -12.905 -4.414 10.722 1.00 85.44 192 LEU A N 1
ATOM 1522 C CA . LEU A 1 192 ? -13.596 -3.306 11.373 1.00 85.44 192 LEU A CA 1
ATOM 1523 C C . LEU A 1 192 ? -13.420 -3.334 12.903 1.00 85.44 192 LEU A C 1
ATOM 1525 O O . LEU A 1 192 ? -13.134 -2.302 13.513 1.00 85.44 192 LEU A O 1
ATOM 1529 N N . ARG A 1 193 ? -13.528 -4.510 13.533 1.00 89.50 193 ARG A N 1
ATOM 1530 C CA . ARG A 1 193 ? -13.251 -4.697 14.969 1.00 89.50 193 ARG A CA 1
ATOM 1531 C C . ARG A 1 193 ? -11.825 -4.324 15.326 1.00 89.50 193 ARG A C 1
ATOM 1533 O O . ARG A 1 193 ? -11.591 -3.705 16.360 1.00 89.50 193 ARG A O 1
ATOM 1540 N N . GLU A 1 194 ? -10.864 -4.692 14.490 1.00 83.38 194 GLU A N 1
ATOM 1541 C CA . GLU A 1 194 ? -9.469 -4.342 14.727 1.00 83.38 194 GLU A CA 1
ATOM 1542 C C . GLU A 1 194 ? -9.243 -2.827 14.630 1.00 83.38 194 GLU A C 1
ATOM 1544 O O . GLU A 1 194 ? -8.567 -2.258 15.487 1.00 83.38 194 GLU A O 1
ATOM 1549 N N . ALA A 1 195 ? -9.882 -2.146 13.673 1.00 84.94 195 ALA A N 1
ATOM 1550 C CA . ALA A 1 195 ? -9.877 -0.684 13.608 1.00 84.94 195 ALA A CA 1
ATOM 1551 C C . ALA A 1 195 ? -10.499 -0.040 14.862 1.00 84.94 195 ALA A C 1
ATOM 1553 O O . ALA A 1 195 ? -9.968 0.948 15.377 1.00 84.94 195 ALA A O 1
ATOM 1554 N N . MET A 1 196 ? -11.578 -0.620 15.397 1.00 92.38 196 MET A N 1
ATOM 1555 C CA . MET A 1 196 ? -12.190 -0.172 16.653 1.00 92.38 196 MET A CA 1
ATOM 1556 C C . MET A 1 196 ? -11.255 -0.359 17.850 1.00 92.38 196 MET A C 1
ATOM 1558 O O . MET A 1 196 ? -11.067 0.583 18.614 1.00 92.38 196 MET A O 1
ATOM 1562 N N . ARG A 1 197 ? -10.575 -1.506 17.975 1.00 90.88 197 ARG A N 1
ATOM 1563 C CA . ARG A 1 197 ? -9.571 -1.726 19.037 1.00 90.88 197 ARG A CA 1
ATOM 1564 C C . ARG A 1 197 ? -8.426 -0.719 18.976 1.00 90.88 197 ARG A C 1
ATOM 1566 O O . ARG A 1 197 ? -7.896 -0.326 20.014 1.00 90.88 197 ARG A O 1
ATOM 1573 N N . ILE A 1 198 ? -8.019 -0.320 17.770 1.00 86.44 198 ILE A N 1
ATOM 1574 C CA . ILE A 1 198 ? -6.992 0.707 17.563 1.00 86.44 198 ILE A CA 1
ATOM 1575 C C . ILE A 1 198 ? -7.481 2.068 18.080 1.00 86.44 198 ILE A C 1
ATOM 1577 O O . ILE A 1 198 ? -6.738 2.743 18.791 1.00 86.44 198 ILE A O 1
ATOM 1581 N N . LEU A 1 199 ? -8.733 2.443 17.795 1.00 89.62 199 LEU A N 1
ATOM 1582 C CA . LEU A 1 199 ? -9.336 3.664 18.340 1.00 89.62 199 LEU A CA 1
ATOM 1583 C C . LEU A 1 199 ? -9.486 3.607 19.863 1.00 89.62 199 LEU A C 1
ATOM 1585 O O . LEU A 1 199 ? -9.201 4.585 20.540 1.00 89.62 199 LEU A O 1
ATOM 1589 N N . GLU A 1 200 ? -9.913 2.475 20.423 1.00 91.75 200 GLU A N 1
ATOM 1590 C CA . GLU A 1 200 ? -10.139 2.318 21.869 1.00 91.75 200 GLU A CA 1
ATOM 1591 C C . GLU A 1 200 ? -8.863 2.477 22.705 1.00 91.75 200 GLU A C 1
ATOM 1593 O O . GLU A 1 200 ? -8.919 2.857 23.877 1.00 91.75 200 GLU A O 1
ATOM 1598 N N . ARG A 1 201 ? -7.701 2.186 22.113 1.00 88.06 201 ARG A N 1
ATOM 1599 C CA . ARG A 1 201 ? -6.392 2.390 22.749 1.00 88.06 201 ARG A CA 1
ATOM 1600 C C . ARG A 1 201 ? -5.951 3.852 22.740 1.00 88.06 201 ARG A C 1
ATOM 1602 O O . ARG A 1 201 ? -5.128 4.235 23.573 1.00 88.06 201 ARG A O 1
ATOM 1609 N N . ASP A 1 202 ? -6.490 4.648 21.825 1.00 85.75 202 ASP A N 1
AT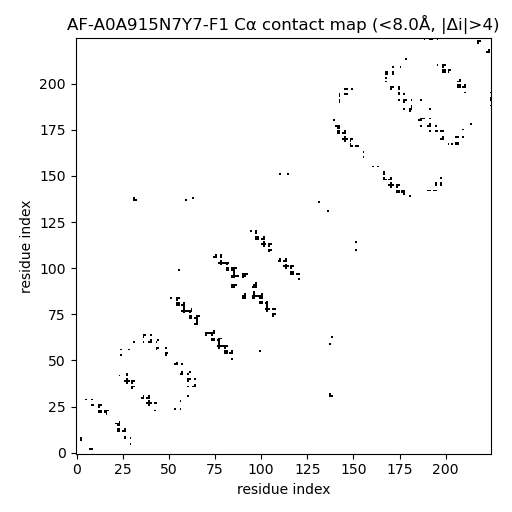OM 1610 C CA . ASP A 1 202 ? -6.179 6.060 21.662 1.00 85.75 202 ASP A CA 1
ATOM 1611 C C . ASP A 1 202 ? -7.007 6.906 22.649 1.00 85.75 202 ASP A C 1
ATOM 1613 O O . ASP A 1 202 ? -8.237 6.872 22.687 1.00 85.75 202 ASP A O 1
ATOM 1617 N N . LYS A 1 203 ? -6.312 7.666 23.504 1.00 84.62 203 LYS A N 1
ATOM 1618 C CA . LYS A 1 203 ? -6.926 8.450 24.593 1.00 84.62 203 LYS A CA 1
ATOM 1619 C C . LYS A 1 203 ? -7.294 9.878 24.181 1.00 84.62 203 LYS A C 1
ATOM 1621 O O . LYS A 1 203 ? -7.766 10.658 25.019 1.00 84.62 203 LYS A O 1
ATOM 1626 N N . SER A 1 204 ? -7.072 10.241 22.922 1.00 84.75 204 SER A N 1
ATOM 1627 C CA . SER A 1 204 ? -7.387 11.565 22.398 1.00 84.75 204 SER A CA 1
ATOM 1628 C C . SER A 1 204 ? -8.886 11.876 22.450 1.00 84.75 204 SER A C 1
ATOM 1630 O O . SER A 1 204 ? -9.755 11.023 22.662 1.00 84.75 204 SER A O 1
ATOM 1632 N N . SER A 1 205 ? -9.217 13.158 22.317 1.00 86.31 205 SER A N 1
ATOM 1633 C CA . SER A 1 205 ? -10.604 13.592 22.121 1.00 86.31 205 SER A CA 1
ATOM 1634 C C . SER A 1 205 ? -11.164 13.141 20.772 1.00 86.31 205 SER A C 1
ATOM 1636 O O . SER A 1 205 ? -12.339 12.800 20.678 1.00 86.31 205 SER A O 1
ATOM 1638 N N . GLU A 1 206 ? -10.310 13.105 19.756 1.00 82.56 206 GLU A N 1
ATOM 1639 C CA . GLU A 1 206 ? -10.617 12.743 18.381 1.00 82.56 206 GLU A CA 1
ATOM 1640 C C . GLU A 1 206 ? -11.051 11.280 18.289 1.00 82.56 206 GLU A C 1
ATOM 1642 O O . GLU A 1 206 ? -12.113 10.998 17.734 1.00 82.56 206 GLU A O 1
ATOM 1647 N N . ALA A 1 207 ? -10.300 10.369 18.916 1.00 86.88 207 ALA A N 1
ATOM 1648 C CA . ALA A 1 207 ? -10.653 8.954 18.967 1.00 86.88 207 ALA A CA 1
ATOM 1649 C C . ALA A 1 207 ? -11.970 8.724 19.712 1.00 86.88 207 ALA A C 1
ATOM 1651 O O . ALA A 1 207 ? -12.825 7.979 19.240 1.00 86.88 207 ALA A O 1
ATOM 1652 N N . ARG A 1 208 ? -12.193 9.426 20.831 1.00 91.00 208 ARG A N 1
ATOM 1653 C CA . ARG A 1 208 ? -13.458 9.341 21.581 1.00 91.00 208 ARG A CA 1
ATOM 1654 C C . ARG A 1 208 ? -14.666 9.769 20.749 1.00 91.00 208 ARG A C 1
ATOM 1656 O O . ARG A 1 208 ? -15.693 9.090 20.786 1.00 91.00 208 ARG A O 1
ATOM 1663 N N . GLU A 1 209 ? -14.557 10.862 19.999 1.00 88.81 209 GLU A N 1
ATOM 1664 C CA . GLU A 1 209 ? -15.651 11.327 19.138 1.00 88.81 209 GLU A CA 1
ATOM 1665 C C . GLU A 1 209 ? -15.865 10.391 17.937 1.00 88.81 209 GLU A C 1
ATOM 1667 O O . GLU A 1 209 ? -17.010 10.093 17.582 1.00 88.81 209 GLU A O 1
ATOM 1672 N N . ALA A 1 210 ? -14.781 9.858 17.358 1.00 85.12 210 ALA A N 1
ATOM 1673 C CA . ALA A 1 210 ? -14.845 8.853 16.300 1.00 85.12 210 ALA A CA 1
ATOM 1674 C C . ALA A 1 210 ? -15.560 7.579 16.783 1.00 85.12 210 ALA A C 1
ATOM 1676 O O . ALA A 1 210 ? -16.549 7.178 16.175 1.00 85.12 210 ALA A O 1
ATOM 1677 N N . ILE A 1 211 ? -15.149 7.002 17.919 1.00 93.00 211 ILE A N 1
ATOM 1678 C CA . ILE A 1 211 ? -15.782 5.819 18.532 1.00 93.00 211 ILE A CA 1
ATOM 1679 C C . ILE A 1 211 ? -17.270 6.061 18.773 1.00 93.00 211 ILE A C 1
ATOM 1681 O O . ILE A 1 211 ? -18.103 5.228 18.427 1.00 93.00 211 ILE A O 1
ATOM 1685 N N . LYS A 1 212 ? -17.628 7.211 19.354 1.00 92.38 212 LYS A N 1
ATOM 1686 C CA . LYS A 1 212 ? -19.026 7.564 19.626 1.00 92.38 212 LYS A CA 1
ATOM 1687 C C . LYS A 1 212 ? -19.857 7.609 18.344 1.00 92.38 212 LYS A C 1
ATOM 1689 O O . LYS A 1 212 ? -20.973 7.092 18.318 1.00 92.38 212 LYS A O 1
ATOM 1694 N N . THR A 1 213 ? -19.312 8.211 17.290 1.00 90.19 213 THR A N 1
ATOM 1695 C CA . THR A 1 213 ? -19.970 8.318 15.983 1.00 90.19 213 THR A CA 1
ATOM 1696 C C . THR A 1 213 ? -20.135 6.945 15.333 1.00 90.19 213 THR A C 1
ATOM 1698 O O . THR A 1 213 ? -21.230 6.611 14.884 1.00 90.19 213 THR A O 1
ATOM 1701 N N . ILE A 1 214 ? -19.080 6.126 15.344 1.00 90.00 214 ILE A N 1
ATOM 1702 C CA . ILE A 1 214 ? -19.079 4.779 14.766 1.00 90.00 214 ILE A CA 1
ATOM 1703 C C . ILE A 1 214 ? -20.050 3.865 15.519 1.00 90.00 214 ILE A C 1
ATOM 1705 O O . ILE A 1 214 ? -20.853 3.189 14.887 1.00 90.00 214 ILE A O 1
ATOM 1709 N N . ASN A 1 215 ? -20.062 3.897 16.854 1.00 92.25 215 ASN A N 1
ATOM 1710 C CA . ASN A 1 215 ? -21.007 3.125 17.666 1.00 92.25 215 ASN A CA 1
ATOM 1711 C C . ASN A 1 215 ? -22.461 3.523 17.410 1.00 92.25 215 ASN A C 1
ATOM 1713 O O . ASN A 1 215 ? -23.325 2.654 17.320 1.00 92.25 215 ASN A O 1
ATOM 1717 N N . LYS A 1 216 ? -22.741 4.825 17.265 1.00 90.62 216 LYS A N 1
ATOM 1718 C CA . LYS A 1 216 ? -24.085 5.295 16.920 1.00 90.62 216 LYS A CA 1
ATOM 1719 C C . LYS A 1 216 ? -24.526 4.743 15.563 1.00 90.62 216 LYS A C 1
ATOM 1721 O O . LYS A 1 216 ? -25.613 4.185 15.466 1.00 90.62 216 LYS A O 1
ATOM 1726 N N . TRP A 1 217 ? -23.676 4.868 14.545 1.00 92.06 217 TRP A N 1
ATOM 1727 C CA . TRP A 1 217 ? -23.943 4.308 13.221 1.00 92.06 217 TRP A CA 1
ATOM 1728 C C . TRP A 1 217 ? -24.150 2.786 13.287 1.00 92.06 217 TRP A C 1
ATOM 1730 O O . TRP A 1 217 ? -25.139 2.283 12.766 1.00 92.06 217 TRP A O 1
ATOM 1740 N N . ALA A 1 218 ? -23.283 2.059 13.992 1.00 89.50 218 ALA A N 1
ATOM 1741 C CA . ALA A 1 218 ? -23.357 0.606 14.120 1.00 89.50 218 ALA A CA 1
ATOM 1742 C C . ALA A 1 218 ? -24.673 0.135 14.763 1.00 89.50 218 ALA A C 1
ATOM 1744 O O . ALA A 1 218 ? -25.260 -0.842 14.303 1.00 89.50 218 ALA A O 1
ATOM 1745 N N . MET A 1 219 ? -25.197 0.872 15.752 1.00 90.69 219 MET A N 1
ATOM 1746 C CA . MET A 1 219 ? -26.529 0.619 16.316 1.00 90.69 219 MET A CA 1
ATOM 1747 C C . MET A 1 219 ? -27.651 0.823 15.291 1.00 90.69 219 MET A C 1
ATOM 1749 O O . MET A 1 219 ? -28.577 0.019 15.243 1.00 90.69 219 MET A O 1
ATOM 1753 N N . GLU A 1 220 ? -27.578 1.872 14.468 1.00 90.38 220 GLU A N 1
ATOM 1754 C CA . GLU A 1 220 ? -28.582 2.159 13.431 1.00 90.38 220 GLU A CA 1
ATOM 1755 C C . GLU A 1 220 ? -28.637 1.056 12.360 1.00 90.38 220 GLU A C 1
ATOM 1757 O O . GLU A 1 220 ? -29.710 0.772 11.827 1.00 90.38 220 GLU A O 1
ATOM 1762 N N . VAL A 1 221 ? -27.502 0.405 12.077 1.00 87.94 221 VAL A N 1
ATOM 1763 C CA . VAL A 1 221 ? -27.388 -0.658 11.063 1.00 87.94 221 VAL A CA 1
ATOM 1764 C C . VAL A 1 221 ? -27.293 -2.083 11.635 1.00 87.94 221 VAL A C 1
ATOM 1766 O O . VAL A 1 221 ? -27.099 -3.026 10.874 1.00 87.94 221 VAL A O 1
ATOM 1769 N N . ASN A 1 222 ? -27.464 -2.268 12.950 1.00 88.69 222 ASN A N 1
ATOM 1770 C CA . ASN A 1 222 ? -27.341 -3.556 13.660 1.00 88.69 222 ASN A CA 1
ATOM 1771 C C . ASN A 1 222 ? -25.994 -4.283 13.452 1.00 88.69 222 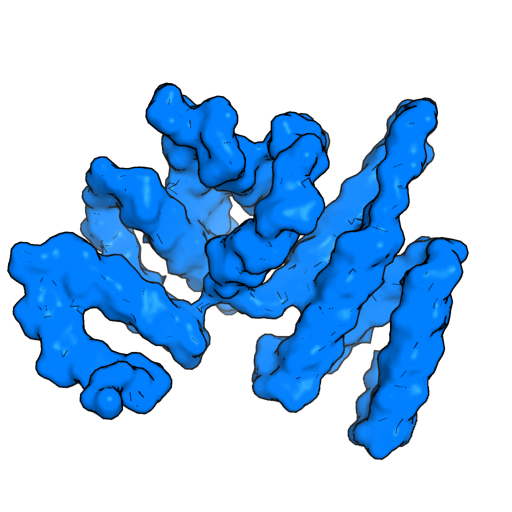ASN A C 1
ATOM 1773 O O . ASN A 1 222 ? -25.941 -5.509 13.337 1.00 88.69 222 ASN A O 1
ATOM 1777 N N . VAL A 1 223 ? -24.898 -3.527 13.423 1.00 85.69 223 VAL A N 1
ATOM 1778 C CA . VAL A 1 223 ? -23.526 -4.051 13.436 1.00 85.69 223 VAL A CA 1
ATOM 1779 C C . VAL A 1 223 ? -23.018 -4.049 14.877 1.00 85.69 223 VAL A C 1
ATOM 1781 O O . VAL A 1 223 ? -23.137 -3.047 15.581 1.00 85.69 223 VAL A O 1
ATOM 1784 N N . TYR A 1 224 ? -22.442 -5.166 15.323 1.00 78.25 224 TYR A N 1
ATOM 1785 C CA . TYR A 1 224 ? -21.937 -5.321 16.689 1.00 78.25 224 TYR A CA 1
ATOM 1786 C C . TYR A 1 224 ? -20.441 -5.630 16.674 1.00 78.25 224 TYR A C 1
ATOM 1788 O O . TYR A 1 224 ? -20.001 -6.614 16.064 1.00 78.25 224 TYR A O 1
ATOM 1796 N N . PHE A 1 225 ? -19.681 -4.769 17.347 1.00 69.62 225 PHE A N 1
ATOM 1797 C CA . PHE A 1 225 ? -18.239 -4.902 17.536 1.00 69.62 225 PHE A CA 1
ATOM 1798 C C . PHE A 1 225 ? -17.913 -5.998 18.547 1.00 69.62 225 PHE A C 1
ATOM 1800 O O . PHE A 1 225 ? -18.589 -6.070 19.595 1.00 69.62 225 PHE A O 1
#

Foldseek 3Di:
DPDDLCPCLVVPLVVCVVPDVVSLLVVLLSCLLVVVLVVSCVSLVPDPDPDLSSLLSNLLSLCSVCVVVVPLVSLQVSLVSLQCQCPDPVRVLPPSNLVSPLSSCVSVVVLVSNCVSCVSCVVVCVPCVVVCCVRVPSPLQLLSQLVSLLVVQVVCVVVVDPPNDPSLVSNLVSLVSVVVCVVVVNDDLVSNVSSLVSLVVDPDPSSVVSNVVSVVVCVVVVHDD

Radius of gyration: 18.92 Å; Cα contacts (8 Å, |Δi|>4): 246; chains: 1; bounding box: 48×35×55 Å

Organism: Meloidogyne javanica (NCBI:txid6303)

Solvent-accessible surface area (backbone atoms only — not comparable to full-atom values): 12203 Å² total; per-residue (Å²): 143,83,62,78,92,54,67,62,46,73,79,48,31,75,82,29,39,91,76,36,72,66,31,39,54,54,46,27,53,52,27,37,77,68,73,35,52,68,64,20,33,66,65,39,72,82,57,81,65,88,47,70,66,48,29,48,52,36,16,49,43,30,34,53,52,12,60,79,68,69,33,66,68,35,32,53,50,13,24,47,34,20,34,54,41,19,67,28,88,91,26,38,89,39,70,66,8,28,48,25,35,21,51,17,26,48,69,68,69,37,53,75,59,22,50,56,32,55,58,73,49,51,88,54,43,90,68,40,44,76,50,50,61,52,68,72,45,68,66,76,61,22,51,61,52,23,54,50,35,51,53,51,50,58,49,48,71,71,65,73,55,90,76,78,73,76,42,56,60,64,25,43,53,19,33,53,43,31,53,55,31,41,78,66,74,70,51,54,72,67,54,46,40,50,32,48,54,56,37,71,73,43,86,49,71,65,24,51,53,49,52,54,51,50,51,53,51,25,62,78,69,74,53,83,125

Nearest PDB structures (foldseek):
  8bd7-assembly1_E  TM=4.238E-01  e=2.965E-06  Chlamydomonas reinhardtii
  5o01-assembly2_B  TM=3.813E-01  e=8.303E-03  Prosthecobacter vanneervenii
  3sf4-assembly1_A  TM=4.473E-01  e=8.176E-02  Homo sapiens
  3sf4-assembly3_C  TM=4.754E-01  e=1.602E-01  Homo sapiens
  4wng-assembly1_A  TM=4.385E-01  e=9.782E-02  Homo sapiens

Mean predicted aligned error: 13.33 Å